Protein AF-A0A950RZC2-F1 (afdb_monomer)

Mean predicted aligned error: 6.02 Å

Radius of gyration: 17.98 Å; Cα contacts (8 Å, |Δi|>4): 354; chains: 1; bounding box: 57×30×45 Å

Foldseek 3Di:
DDPDWDFFAPDQPDAPPPDDKFKKWFQAKWFWARTLDDDHTLGIDGGGFMWIQRHDRDNQWTWTQHPLQNTITIIGPDRIDTDDDDDPVSNVVSLLPDQLLRSLSRNCSVCNQLLVLQLCVQPVSQLQDADPPQRQGGRNRDRLVLLCPFPLVVVVHDSSRSSSVSVSVVVCCVPVNDPVGVCVVVVVRD

Secondary structure (DSSP, 8-state):
-PPP--BTTTS-----TTPPPEEEEESS-EEEESBSSSS-EEEEE-TT-EEEEEEEEETTEEEEEETTTTEEEEEESSSEEEEPPPPHHHHHHHHHHS-HHHHHHHH-TTTHHHHHHHHHHHTSS-TT-B-TTT--BTTTTB-HHHHHHSHHHHTT--TTSHHHHHHHHHHHHHHH-STT-HHHHTTS--

Sequence (190 aa):
MSPSSSFAWESPAGSPPDWHQQWIQTTQEVDVFAQATGSSSFGRAPAGVFFRVDAPQQNGRLWVFDPLADGWAWIPALGYEPVAEPTAEQVALTATALDPRSYLYLAAPDLAPRLDCVIGHESGWDPARQNASSRAAGLAQFVPSTWAATPQGKQGLSPFEPVANIDAAIWLARTKGWTQWQVVLAGLCP

Nearest PDB structures (foldseek):
  2evr-assembly1_A  TM=8.219E-01  e=2.012E-03  Nostoc punctiforme PCC 73102
  2gqi-assembly1_A  TM=6.804E-01  e=1.511E-02  Homo sapiens
  2hbw-assembly1_A  TM=5.970E-01  e=5.850E-03  Trichormus variabilis ATCC 29413
  2lcs-assembly1_A  TM=7.624E-01  e=4.663E-02  Saccharomyces cerevisiae S288C
  2o9v-assembly1_A  TM=6.409E-01  e=2.180E-01  Homo sapiens

Solvent-accessible surface area (backbone atoms only — not comparable to full-atom values): 10396 Å² total; per-residue (Å²): 133,79,83,78,87,57,45,37,83,78,57,79,67,78,47,58,97,85,62,74,74,43,30,30,30,25,71,33,72,40,58,32,20,43,32,55,63,86,83,57,58,46,44,55,44,50,53,64,44,62,34,35,36,56,29,75,74,40,82,66,18,30,36,28,38,32,79,75,41,75,40,50,35,21,32,58,75,61,56,59,44,84,47,73,82,74,51,73,64,56,54,53,51,41,55,68,70,42,59,65,65,51,38,39,26,56,41,36,45,93,49,23,73,41,51,48,47,45,18,47,72,60,34,62,70,33,30,84,35,64,42,89,85,71,52,17,25,6,28,68,39,42,32,60,74,62,36,54,70,30,74,41,34,66,72,67,54,54,50,55,40,54,64,51,24,49,53,38,48,53,51,40,41,78,76,71,42,62,78,85,40,66,56,38,75,70,61,75,37,116

pLDDT: mean 89.69, std 13.09, range [31.66, 98.5]

Structure (mmCIF, N/CA/C/O backbone):
data_AF-A0A950RZC2-F1
#
_entry.id   AF-A0A950RZC2-F1
#
loop_
_atom_site.group_PDB
_atom_site.id
_atom_site.type_symbol
_atom_site.label_atom_id
_atom_site.label_alt_id
_atom_site.label_comp_id
_atom_site.label_asym_id
_atom_site.label_entity_id
_atom_site.label_seq_id
_atom_site.pdbx_PDB_ins_code
_atom_site.Cartn_x
_atom_site.Cartn_y
_atom_site.Cartn_z
_atom_site.occupancy
_atom_site.B_iso_or_equiv
_atom_site.auth_seq_id
_atom_site.auth_comp_id
_atom_site.auth_asym_id
_atom_site.auth_atom_id
_atom_site.pdbx_PDB_model_num
ATOM 1 N N . MET A 1 1 ? -35.797 1.481 6.350 1.00 32.66 1 MET A N 1
ATOM 2 C CA . MET A 1 1 ? -34.737 2.295 5.721 1.00 32.66 1 MET A CA 1
ATOM 3 C C . MET A 1 1 ? -33.460 1.488 5.818 1.00 32.66 1 MET A C 1
ATOM 5 O O . MET A 1 1 ? -33.000 1.257 6.926 1.00 32.66 1 MET A O 1
ATOM 9 N N . SER A 1 2 ? -32.989 0.937 4.702 1.00 31.66 2 SER A N 1
ATOM 10 C CA . SER A 1 2 ? -31.750 0.153 4.675 1.00 31.66 2 SER A CA 1
ATOM 11 C C . SER A 1 2 ? -30.571 1.083 4.971 1.00 31.66 2 SER A C 1
ATOM 13 O O . SER A 1 2 ? -30.550 2.173 4.396 1.00 31.66 2 SER A O 1
ATOM 15 N N . PRO A 1 3 ? -29.622 0.712 5.848 1.00 41.78 3 PRO A N 1
ATOM 16 C CA . PRO A 1 3 ? -28.411 1.497 6.011 1.00 41.78 3 PRO A CA 1
ATOM 17 C C . PRO A 1 3 ? -27.684 1.486 4.667 1.00 41.78 3 PRO A C 1
ATOM 19 O O . PRO A 1 3 ? -27.357 0.430 4.127 1.00 41.78 3 PRO A O 1
ATOM 22 N N . SER A 1 4 ? -27.544 2.671 4.087 1.00 44.22 4 SER A N 1
ATOM 23 C CA . SER A 1 4 ? -26.841 2.916 2.837 1.00 44.22 4 SER A CA 1
ATOM 24 C C . SER A 1 4 ? -25.437 2.319 2.916 1.00 44.22 4 SER A C 1
ATOM 26 O O . SER A 1 4 ? -24.675 2.618 3.832 1.00 44.22 4 SER A O 1
ATOM 28 N N . SER A 1 5 ? -25.118 1.449 1.963 1.00 48.19 5 SER A N 1
ATOM 29 C CA . SER A 1 5 ? -23.790 0.895 1.727 1.00 48.19 5 SER A CA 1
ATOM 30 C C . SER A 1 5 ? -22.851 2.018 1.280 1.00 48.19 5 SER A C 1
ATOM 32 O O . SER A 1 5 ? -22.719 2.260 0.086 1.00 48.19 5 SER A O 1
ATOM 34 N N . SER A 1 6 ? -22.254 2.750 2.219 1.00 52.66 6 SER A N 1
ATOM 35 C CA . SER A 1 6 ? -21.206 3.720 1.899 1.00 52.66 6 SER A CA 1
ATOM 36 C C . SER A 1 6 ? -19.904 2.972 1.626 1.00 52.66 6 SER A C 1
ATOM 38 O O . SER A 1 6 ? -19.403 2.257 2.506 1.00 52.66 6 SER A O 1
ATOM 40 N N . PHE A 1 7 ? -19.362 3.118 0.420 1.00 52.78 7 PHE A N 1
ATOM 41 C CA . PHE A 1 7 ? -18.021 2.632 0.120 1.00 52.78 7 PHE A CA 1
ATOM 42 C C . PHE A 1 7 ? -16.965 3.499 0.800 1.00 52.78 7 PHE A C 1
ATOM 44 O O . PHE A 1 7 ? -17.158 4.698 1.000 1.00 52.78 7 PHE A O 1
ATOM 51 N N . ALA A 1 8 ? -15.823 2.892 1.117 1.00 59.66 8 ALA A N 1
ATOM 52 C CA . ALA A 1 8 ? -14.770 3.541 1.881 1.00 59.66 8 ALA A CA 1
ATOM 53 C C . ALA A 1 8 ? -14.088 4.742 1.179 1.00 59.66 8 ALA A C 1
ATOM 55 O O . ALA A 1 8 ? -13.318 5.474 1.787 1.00 59.66 8 ALA A O 1
ATOM 56 N N . TRP A 1 9 ? -14.381 4.977 -0.098 1.00 54.38 9 TRP A N 1
ATOM 57 C CA . TRP A 1 9 ? -13.814 6.077 -0.882 1.00 54.38 9 TRP A CA 1
ATOM 58 C C . TRP A 1 9 ? -14.817 7.192 -1.214 1.00 54.38 9 TRP A C 1
ATOM 60 O O . TRP A 1 9 ? -14.430 8.182 -1.827 1.00 54.38 9 TRP A O 1
ATOM 70 N N . GLU A 1 10 ? -16.106 7.050 -0.880 1.00 48.03 10 GLU A N 1
ATOM 71 C CA . GLU A 1 10 ? -17.138 7.977 -1.376 1.00 48.03 10 GLU A CA 1
ATO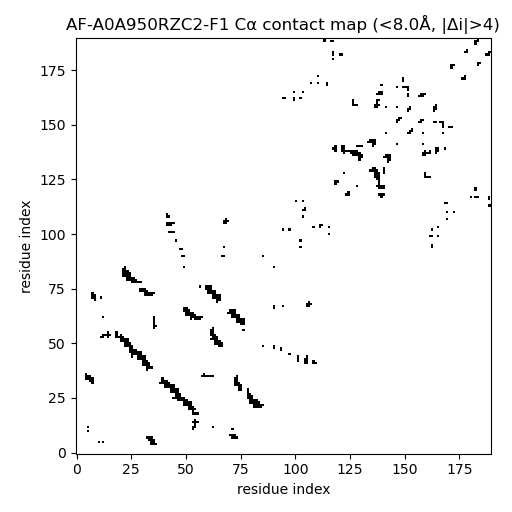M 72 C C . GLU A 1 10 ? -17.254 9.261 -0.547 1.00 48.03 10 GLU A C 1
ATOM 74 O O . GLU A 1 10 ? -17.565 10.312 -1.104 1.00 48.03 10 GLU A O 1
ATOM 79 N N . SER A 1 11 ? -17.010 9.202 0.765 1.00 49.44 11 SER A N 1
ATOM 80 C CA . SER A 1 11 ? -16.975 10.334 1.710 1.00 49.44 11 SER A CA 1
ATOM 81 C C . SER A 1 11 ? -16.562 9.820 3.097 1.00 49.44 11 SER A C 1
ATOM 83 O O . SER A 1 11 ? -16.764 8.633 3.367 1.00 49.44 11 SER A O 1
ATOM 85 N N . PRO A 1 12 ? -16.060 10.672 4.016 1.00 53.81 12 PRO A N 1
ATOM 86 C CA . PRO A 1 12 ? -15.994 10.315 5.430 1.00 53.81 12 PRO A CA 1
ATOM 87 C C . PRO A 1 12 ? -17.370 9.806 5.868 1.00 53.81 12 PRO A C 1
ATOM 89 O O . PRO A 1 12 ? -18.374 10.482 5.620 1.00 53.81 12 PRO A O 1
ATOM 92 N N . ALA A 1 13 ? -17.449 8.633 6.504 1.00 58.50 13 ALA A N 1
ATOM 93 C CA . ALA A 1 13 ? -18.661 8.278 7.229 1.00 58.50 13 ALA A CA 1
ATOM 94 C C . ALA A 1 13 ? -18.889 9.412 8.236 1.00 58.50 13 ALA A C 1
ATOM 96 O O . ALA A 1 13 ? -18.032 9.642 9.0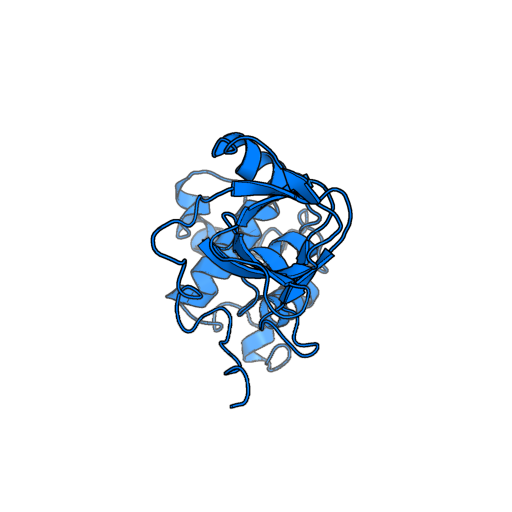83 1.00 58.50 13 ALA A O 1
ATOM 97 N N . GLY A 1 14 ? -19.955 10.199 8.057 1.00 55.88 14 GLY A N 1
ATOM 98 C CA . GLY A 1 14 ? -20.113 11.471 8.758 1.00 55.88 14 GLY A CA 1
ATOM 99 C C . GLY A 1 14 ? -19.946 11.296 10.264 1.00 55.88 14 GLY A C 1
ATOM 100 O O . GLY A 1 14 ? -20.780 10.660 10.910 1.00 55.88 14 GLY A O 1
ATOM 101 N N . SER A 1 15 ? -18.858 11.833 10.812 1.00 61.16 15 SER A N 1
ATOM 102 C CA . SER A 1 15 ? -18.620 11.863 12.249 1.00 61.16 15 SER A CA 1
ATOM 103 C C . SER A 1 15 ? -19.715 12.726 12.883 1.00 61.16 15 SER A C 1
ATOM 105 O O . SER A 1 15 ? -19.932 13.853 12.427 1.00 61.16 15 SER A O 1
ATOM 107 N N . PRO A 1 16 ? -20.439 12.241 13.906 1.00 67.88 16 PRO A N 1
ATOM 108 C CA . PRO A 1 16 ? -21.331 13.094 14.678 1.00 67.88 16 PRO A CA 1
ATOM 109 C C . PRO A 1 16 ? -20.592 14.337 15.213 1.00 67.88 16 PRO A C 1
ATOM 111 O O . PRO A 1 16 ? -19.389 14.249 15.458 1.00 67.88 16 PRO A O 1
ATOM 114 N N . PRO A 1 17 ? -21.282 15.469 15.447 1.00 64.25 17 PRO A N 1
ATOM 115 C CA . PRO A 1 17 ? -20.650 16.718 15.895 1.00 64.25 17 PRO A CA 1
ATOM 116 C C . PRO A 1 17 ? -19.809 16.592 17.175 1.00 64.25 17 PRO A C 1
ATOM 118 O O . PRO A 1 17 ? -18.831 17.314 17.331 1.00 64.25 17 PRO A O 1
ATOM 121 N N . ASP A 1 18 ? -20.165 15.649 18.051 1.00 76.75 18 ASP A N 1
ATOM 122 C CA . ASP A 1 18 ? -19.485 15.389 19.327 1.00 76.75 18 ASP A CA 1
ATOM 123 C C . ASP A 1 18 ? -18.530 14.180 19.260 1.00 76.75 18 ASP A C 1
ATOM 125 O O . ASP A 1 18 ? -18.150 13.611 20.285 1.00 76.75 18 ASP A O 1
ATOM 129 N N . TRP A 1 19 ? -18.176 13.716 18.056 1.00 81.50 19 TRP A N 1
ATOM 130 C CA . TRP A 1 19 ? -17.261 12.588 17.907 1.00 81.50 19 TRP A CA 1
ATOM 131 C C . TRP A 1 19 ? -15.821 13.002 18.198 1.00 81.50 19 TRP A C 1
ATOM 133 O O . TRP A 1 19 ? -15.265 13.897 17.560 1.00 81.50 19 TRP A O 1
ATOM 143 N N . HIS A 1 20 ? -15.194 12.284 19.125 1.00 82.69 20 HIS A N 1
ATOM 144 C CA . HIS A 1 20 ? -13.774 12.414 19.402 1.00 82.69 20 HIS A CA 1
ATOM 145 C C . HIS A 1 20 ? -13.007 11.339 18.642 1.00 82.69 20 HIS A C 1
ATOM 147 O O . HIS A 1 20 ? -13.239 10.144 18.827 1.00 82.69 20 HIS A O 1
ATOM 153 N N . GLN A 1 21 ? -12.080 11.780 17.794 1.00 89.50 21 GLN A N 1
ATOM 154 C CA . GLN A 1 21 ? -11.157 10.879 17.118 1.00 89.50 21 GLN A CA 1
ATOM 155 C C . GLN A 1 21 ? -10.312 10.129 18.147 1.00 89.50 21 GLN A C 1
ATOM 157 O O . GLN A 1 21 ? -9.879 10.698 19.151 1.00 89.50 21 GLN A O 1
ATOM 162 N N . GLN A 1 22 ? -10.056 8.856 17.868 1.00 94.06 22 GLN A N 1
ATOM 163 C CA . GLN A 1 22 ? -9.226 8.008 18.710 1.00 94.06 22 GLN A CA 1
ATOM 164 C C . GLN A 1 22 ? -8.257 7.223 17.839 1.00 94.06 22 GLN A C 1
ATOM 166 O O . GLN A 1 22 ? -8.662 6.603 16.857 1.00 94.06 22 GLN A O 1
ATOM 171 N N . TRP A 1 23 ? -6.986 7.216 18.222 1.00 97.44 23 TRP A N 1
ATOM 172 C CA . TRP A 1 23 ? -6.003 6.345 17.602 1.00 97.44 23 TRP A CA 1
ATOM 173 C C . TRP A 1 23 ? -6.074 4.946 18.202 1.00 97.44 23 TRP A C 1
ATOM 175 O O . TRP A 1 23 ? -6.289 4.760 19.403 1.00 97.44 23 TRP A O 1
ATOM 185 N N . ILE A 1 24 ? -5.927 3.955 17.336 1.00 97.62 24 ILE A N 1
ATOM 186 C CA . ILE A 1 24 ? -5.881 2.547 17.700 1.00 97.62 24 ILE A CA 1
ATOM 187 C C . ILE A 1 24 ? -4.697 1.879 17.009 1.00 97.62 24 ILE A C 1
ATOM 189 O O . ILE A 1 24 ? -4.252 2.317 15.946 1.00 97.62 24 ILE A O 1
ATOM 193 N N . GLN A 1 25 ? -4.214 0.802 17.613 1.00 97.62 25 GLN A N 1
ATOM 194 C CA . GLN A 1 25 ? -3.233 -0.090 17.019 1.00 97.62 25 GLN A CA 1
ATOM 195 C C . GLN A 1 25 ? -3.804 -1.505 16.987 1.00 97.62 25 GLN A C 1
ATOM 197 O O . GLN A 1 25 ? -4.403 -1.959 17.963 1.00 97.62 25 GLN A O 1
ATOM 202 N N . THR A 1 26 ? -3.659 -2.208 15.867 1.00 97.06 26 THR A N 1
ATOM 203 C CA . THR A 1 26 ? -4.085 -3.608 15.764 1.00 97.06 26 THR A CA 1
ATOM 204 C C . THR A 1 26 ? -3.239 -4.486 16.687 1.00 97.06 26 THR A C 1
ATOM 206 O O . THR A 1 26 ? -2.015 -4.392 16.716 1.00 97.06 26 THR A O 1
ATOM 209 N N . THR A 1 27 ? -3.877 -5.371 17.447 1.00 96.88 27 THR A N 1
ATOM 210 C CA . THR A 1 27 ? -3.193 -6.325 18.344 1.00 96.88 27 THR A CA 1
ATOM 211 C C . THR A 1 27 ? -3.055 -7.714 17.723 1.00 96.88 27 THR A C 1
ATOM 213 O O . THR A 1 27 ? -2.323 -8.563 18.227 1.00 96.88 27 THR A O 1
ATOM 216 N N . GLN A 1 28 ? -3.742 -7.943 16.606 1.00 95.00 28 GLN A N 1
ATOM 217 C CA . GLN A 1 28 ? -3.717 -9.161 15.804 1.00 95.00 28 GLN A CA 1
ATOM 218 C C . GLN A 1 28 ? -3.994 -8.818 14.335 1.00 95.00 28 GLN A C 1
ATOM 220 O O . GLN A 1 28 ? -4.305 -7.673 14.013 1.00 95.00 28 GLN A O 1
ATOM 225 N N . GLU A 1 29 ? -3.906 -9.809 13.449 1.00 94.38 29 GLU A N 1
ATOM 226 C CA . GLU A 1 29 ? -4.338 -9.639 12.060 1.00 94.38 29 GLU A CA 1
ATOM 227 C C . GLU A 1 29 ? -5.849 -9.372 11.987 1.00 94.38 29 GLU A C 1
ATOM 229 O O . GLU A 1 29 ? -6.651 -10.092 12.590 1.00 94.38 29 GLU A O 1
ATOM 234 N N . VAL A 1 30 ? -6.236 -8.338 11.239 1.00 94.75 30 VAL A N 1
ATOM 235 C CA . VAL A 1 30 ? -7.631 -7.971 10.983 1.00 94.75 30 VAL A CA 1
ATOM 236 C C . VAL A 1 30 ? -7.859 -7.735 9.492 1.00 94.75 30 VAL A C 1
ATOM 238 O O . VAL A 1 30 ? -7.000 -7.197 8.797 1.00 94.75 30 VAL A O 1
ATOM 241 N N . ASP A 1 31 ? -9.029 -8.122 8.985 1.00 93.31 31 ASP A N 1
ATOM 242 C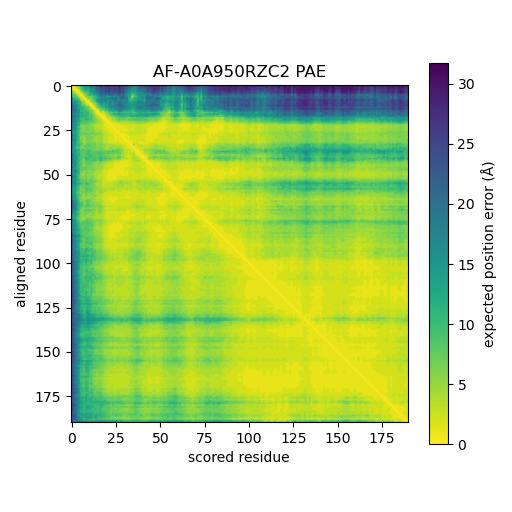 CA . ASP A 1 31 ? -9.425 -7.786 7.615 1.00 93.31 31 ASP A CA 1
ATOM 243 C C . ASP A 1 31 ? -9.705 -6.278 7.485 1.00 93.31 31 ASP A C 1
ATOM 245 O O . ASP A 1 31 ? -10.319 -5.667 8.363 1.00 93.31 31 ASP A O 1
ATOM 249 N N . VAL A 1 32 ? -9.307 -5.691 6.358 1.00 91.94 32 VAL A N 1
ATOM 250 C CA . VAL A 1 32 ? -9.551 -4.284 6.022 1.00 91.94 32 VAL A CA 1
ATOM 251 C C . VAL A 1 32 ? -10.598 -4.228 4.915 1.00 91.94 32 VAL A C 1
ATOM 253 O O . VAL A 1 32 ? -10.350 -4.616 3.783 1.00 91.94 32 VAL A O 1
ATOM 256 N N . PHE A 1 33 ? -11.800 -3.768 5.228 1.00 90.19 33 PHE A N 1
ATOM 257 C CA . PHE A 1 33 ? -12.971 -3.812 4.363 1.00 90.19 33 PHE A CA 1
ATOM 258 C C . PHE A 1 33 ? -13.215 -2.516 3.591 1.00 90.19 33 PHE A C 1
ATOM 260 O O . PHE A 1 33 ? -13.026 -1.406 4.088 1.00 90.19 33 PHE A O 1
ATOM 267 N N . ALA A 1 34 ? -13.776 -2.679 2.393 1.00 84.50 34 ALA A N 1
ATOM 268 C CA . ALA A 1 34 ? -14.218 -1.580 1.540 1.00 84.50 34 ALA A CA 1
ATOM 269 C C . ALA A 1 34 ? -15.566 -0.975 1.962 1.00 84.50 34 ALA A C 1
ATOM 271 O O . ALA A 1 34 ? -15.951 0.084 1.474 1.00 84.50 34 ALA A O 1
ATOM 272 N N . GLN A 1 35 ? -16.323 -1.664 2.817 1.00 82.81 35 GLN A N 1
ATOM 273 C CA . GLN A 1 35 ? -17.690 -1.299 3.190 1.00 82.81 35 GLN A CA 1
ATOM 274 C C . GLN A 1 35 ? -17.974 -1.674 4.648 1.00 82.81 35 GLN A C 1
ATOM 276 O O . GLN A 1 35 ? -17.379 -2.609 5.189 1.00 82.81 35 GLN A O 1
ATOM 281 N N . ALA A 1 36 ? -18.962 -1.019 5.261 1.00 82.06 36 ALA A N 1
ATOM 282 C CA . ALA A 1 36 ? -19.438 -1.362 6.605 1.00 82.06 36 ALA A CA 1
ATOM 283 C C . ALA A 1 36 ? -20.100 -2.753 6.675 1.00 82.06 36 ALA A C 1
ATOM 285 O O . ALA A 1 36 ? -20.213 -3.336 7.748 1.00 82.06 36 ALA A O 1
ATOM 286 N N . THR A 1 37 ? -20.551 -3.293 5.539 1.00 81.81 37 THR A N 1
ATOM 287 C CA . THR A 1 37 ? -21.190 -4.614 5.433 1.00 81.81 37 THR A CA 1
ATOM 288 C C . THR A 1 37 ? -20.607 -5.410 4.264 1.00 81.81 37 THR A C 1
ATOM 290 O O . THR A 1 37 ? -19.833 -4.884 3.468 1.00 81.81 37 THR A O 1
ATOM 293 N N . GLY A 1 38 ? -20.935 -6.700 4.171 1.00 83.75 38 GLY A N 1
ATOM 294 C CA . GLY A 1 38 ? -20.427 -7.576 3.112 1.00 83.75 38 GLY A CA 1
ATOM 295 C C . GLY A 1 38 ? -18.968 -8.003 3.308 1.00 83.75 38 GLY A C 1
ATOM 296 O O . GLY A 1 38 ? -18.338 -7.690 4.316 1.00 83.75 38 GLY A O 1
ATOM 297 N N . SER A 1 39 ? -18.430 -8.754 2.349 1.00 83.50 39 SER A N 1
ATOM 298 C CA . SER A 1 39 ? -17.108 -9.393 2.439 1.00 83.50 39 SER A CA 1
ATOM 299 C C . SER A 1 39 ? -16.026 -8.728 1.583 1.00 83.50 39 SER A C 1
ATOM 301 O O . SER A 1 39 ? -14.920 -9.253 1.504 1.00 83.50 39 SER A O 1
ATOM 303 N N . SER A 1 40 ? -16.329 -7.605 0.919 1.00 83.62 40 SER A N 1
ATOM 304 C CA . SER A 1 40 ? -15.353 -6.908 0.074 1.00 83.62 40 SER A CA 1
ATOM 305 C C . SER A 1 40 ? -14.224 -6.349 0.936 1.00 83.62 40 SER A C 1
ATOM 307 O O . SER A 1 40 ? -14.455 -5.452 1.750 1.00 83.62 40 SER A O 1
ATOM 309 N N . SER A 1 41 ? -13.020 -6.880 0.743 1.00 83.88 41 SER A N 1
ATOM 310 C CA . SER A 1 41 ? -11.820 -6.554 1.509 1.00 83.88 41 SER A CA 1
ATOM 311 C C . SER A 1 41 ? -10.722 -6.016 0.594 1.00 83.88 41 SER A C 1
ATOM 313 O O . SER A 1 41 ? -10.579 -6.462 -0.543 1.00 83.88 41 SER A O 1
ATOM 315 N N . PHE A 1 42 ? -9.980 -5.043 1.107 1.00 75.06 42 PHE A N 1
ATOM 316 C CA . PHE A 1 42 ? -8.744 -4.498 0.561 1.00 75.06 42 PHE A CA 1
ATOM 317 C C . PHE A 1 42 ? -7.530 -5.366 0.895 1.00 75.06 42 PHE A C 1
ATOM 319 O O . PHE A 1 42 ? -6.503 -5.256 0.239 1.00 75.06 42 PHE A O 1
ATOM 326 N N . GLY A 1 43 ? -7.642 -6.237 1.896 1.00 84.19 43 GLY A N 1
ATOM 327 C CA . GLY A 1 43 ? -6.535 -7.035 2.395 1.00 84.19 43 GLY A CA 1
ATOM 328 C C . GLY A 1 43 ? -6.632 -7.216 3.900 1.00 84.19 43 GLY A C 1
ATOM 329 O O . GLY A 1 43 ? -7.719 -7.176 4.481 1.00 84.19 43 GLY A O 1
ATOM 330 N N . ARG A 1 44 ? -5.483 -7.432 4.535 1.00 90.31 44 ARG A N 1
ATOM 331 C CA . ARG A 1 44 ? -5.388 -7.602 5.983 1.00 90.31 44 ARG A CA 1
ATOM 332 C C . ARG A 1 44 ? -4.326 -6.683 6.553 1.00 90.31 44 ARG A C 1
ATOM 334 O O . ARG A 1 44 ? -3.269 -6.515 5.954 1.00 90.31 44 ARG A O 1
ATOM 341 N N . ALA A 1 45 ? -4.621 -6.116 7.712 1.00 92.25 45 ALA A N 1
ATOM 342 C CA . ALA A 1 45 ? -3.668 -5.386 8.523 1.00 92.25 45 ALA A CA 1
ATOM 343 C C . ALA A 1 45 ? -3.155 -6.332 9.617 1.00 92.25 45 ALA A C 1
ATOM 345 O O . ALA A 1 45 ? -3.969 -6.797 10.418 1.00 92.25 45 ALA A O 1
ATOM 346 N N . PRO A 1 46 ? -1.851 -6.657 9.668 1.00 93.50 46 PRO A N 1
ATOM 347 C CA . PRO A 1 46 ? -1.295 -7.466 10.751 1.00 93.50 46 PRO A CA 1
ATOM 348 C C . PRO A 1 46 ? -1.273 -6.681 12.070 1.00 93.50 46 PRO A C 1
ATOM 350 O O . PRO A 1 46 ? -1.651 -5.511 12.112 1.00 93.50 46 PRO A O 1
ATOM 353 N N . ALA A 1 47 ? -0.821 -7.317 13.154 1.00 93.94 47 ALA A N 1
ATOM 354 C CA . ALA A 1 47 ? -0.603 -6.640 14.433 1.00 93.94 47 ALA A CA 1
ATOM 355 C C . ALA A 1 47 ? 0.421 -5.497 14.294 1.00 93.94 47 ALA A C 1
ATOM 357 O O . ALA A 1 47 ? 1.411 -5.625 13.575 1.00 93.94 47 ALA A O 1
ATOM 358 N N . GLY A 1 48 ? 0.204 -4.405 15.022 1.00 94.44 48 GLY A N 1
ATOM 359 C CA . GLY A 1 48 ? 1.086 -3.244 15.061 1.00 94.44 48 GLY A CA 1
ATOM 360 C C . GLY A 1 48 ? 0.695 -2.097 14.123 1.00 94.44 48 GLY A C 1
ATOM 361 O O . GLY A 1 48 ? 1.314 -1.039 14.208 1.00 94.44 48 GLY A O 1
ATOM 362 N N . VAL A 1 49 ? -0.324 -2.261 13.273 1.00 96.00 49 VAL A N 1
ATOM 363 C CA . VAL A 1 49 ? -0.773 -1.228 12.323 1.00 96.00 49 VAL A CA 1
ATOM 364 C C . VAL A 1 49 ? -1.643 -0.182 13.014 1.00 96.00 49 VAL A C 1
ATOM 366 O O . VAL A 1 49 ? -2.565 -0.515 13.760 1.00 96.00 49 VAL A O 1
ATOM 369 N N . PHE A 1 50 ? -1.344 1.090 12.751 1.00 97.06 50 PHE A N 1
ATOM 370 C CA . PHE A 1 50 ? -2.063 2.227 13.314 1.00 97.06 50 PHE A CA 1
ATOM 371 C C . PHE A 1 50 ? -3.234 2.655 12.438 1.00 97.06 50 PHE A C 1
ATOM 373 O O . PHE A 1 50 ? -3.104 2.760 11.223 1.00 97.06 50 PHE A O 1
ATOM 380 N N . PHE A 1 51 ? -4.341 3.003 13.084 1.00 96.62 51 PHE A N 1
ATOM 381 C CA . PHE A 1 51 ? -5.521 3.575 12.448 1.00 96.62 51 PHE A CA 1
ATOM 382 C C . PHE A 1 51 ? -6.108 4.682 13.324 1.00 96.62 51 PHE A C 1
ATOM 384 O O . PHE A 1 51 ? -6.057 4.601 14.554 1.00 96.62 51 PHE A O 1
ATOM 391 N N . ARG A 1 52 ? -6.729 5.693 12.711 1.00 95.75 52 ARG A N 1
ATOM 392 C CA . ARG A 1 52 ? -7.523 6.694 13.438 1.00 95.75 52 ARG A CA 1
ATOM 393 C C . ARG A 1 52 ? -9.004 6.418 13.238 1.00 95.75 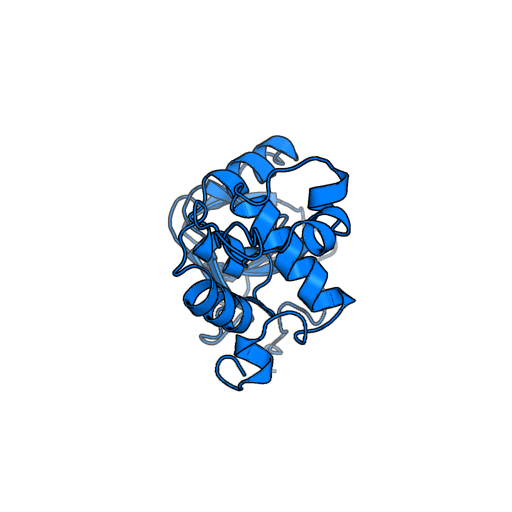52 ARG A C 1
ATOM 395 O O . ARG A 1 52 ? -9.481 6.416 12.111 1.00 95.75 52 ARG A O 1
ATOM 402 N N . VAL A 1 53 ? -9.743 6.196 14.317 1.00 94.56 53 VAL A N 1
ATOM 403 C CA . VAL A 1 53 ? -11.191 5.981 14.270 1.00 94.56 53 VAL A CA 1
ATOM 404 C C . VAL A 1 53 ? -11.898 7.321 14.092 1.00 94.56 53 VAL A C 1
ATOM 406 O O . VAL A 1 53 ? -11.936 8.151 15.004 1.00 94.56 53 VAL A O 1
ATOM 409 N N . ASP A 1 54 ? -12.488 7.513 12.916 1.00 90.19 54 ASP A N 1
ATOM 410 C CA . ASP A 1 54 ? -13.095 8.783 12.516 1.00 90.19 54 ASP A CA 1
ATOM 411 C C . ASP A 1 54 ? -14.618 8.791 12.660 1.00 90.19 54 ASP A C 1
ATOM 413 O O . ASP A 1 54 ? -15.212 9.865 12.636 1.00 90.19 54 ASP A O 1
ATOM 417 N N . ALA A 1 55 ? -15.274 7.644 12.849 1.00 86.06 55 ALA A N 1
ATOM 418 C CA . ALA A 1 55 ? -16.714 7.606 13.103 1.00 86.06 55 ALA A CA 1
ATOM 419 C C . ALA A 1 55 ? -17.124 6.456 14.041 1.00 86.06 55 ALA A C 1
ATOM 421 O O . ALA A 1 55 ? -16.376 5.483 14.189 1.00 86.06 55 ALA A O 1
ATOM 422 N N . PRO A 1 56 ? -18.329 6.530 14.647 1.00 83.94 56 PRO A N 1
ATOM 423 C CA . PRO A 1 56 ? -18.875 5.446 15.451 1.00 83.94 56 PRO A CA 1
ATOM 424 C C . PRO A 1 56 ? -18.933 4.120 14.698 1.00 83.94 56 PRO A C 1
ATOM 426 O O . PRO A 1 56 ? -19.100 4.074 13.477 1.00 83.94 56 PRO A O 1
ATOM 429 N N . GLN A 1 57 ? -18.880 3.031 15.463 1.00 88.12 57 GLN A N 1
ATO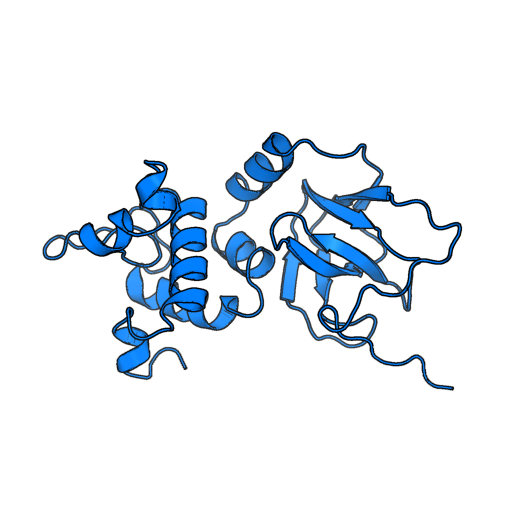M 430 C CA . GLN A 1 57 ? -19.035 1.684 14.937 1.00 88.12 57 GLN A CA 1
ATOM 431 C C . GLN A 1 57 ? -20.356 1.531 14.171 1.00 88.12 57 GLN A C 1
ATOM 433 O O . GLN A 1 57 ? -21.427 1.902 14.656 1.00 88.12 57 GLN A O 1
ATOM 438 N N . GLN A 1 58 ? -20.290 0.895 13.005 1.00 84.69 58 GLN A N 1
ATOM 439 C CA . GLN A 1 58 ? -21.453 0.506 12.218 1.00 84.69 58 GLN A CA 1
ATOM 440 C C . GLN A 1 58 ? -21.331 -0.964 11.833 1.00 84.69 58 GLN A C 1
ATOM 442 O O . GLN A 1 58 ? -20.298 -1.399 11.333 1.00 84.69 58 GLN A O 1
ATOM 447 N N . ASN A 1 59 ? -22.387 -1.745 12.070 1.00 86.50 59 ASN A N 1
ATOM 448 C CA . ASN A 1 59 ? -22.469 -3.152 11.657 1.00 86.50 59 ASN A CA 1
ATOM 449 C C . ASN A 1 59 ? -21.265 -4.018 12.084 1.00 86.50 59 ASN A C 1
ATOM 451 O O . ASN A 1 59 ? -20.799 -4.864 11.324 1.00 86.50 59 ASN A O 1
ATOM 455 N N . GLY A 1 60 ? -20.731 -3.814 13.292 1.00 89.44 60 GLY A N 1
ATOM 456 C CA . GLY A 1 60 ? -19.578 -4.596 13.752 1.00 89.44 60 GLY A CA 1
ATOM 457 C C . GLY A 1 60 ? -18.215 -4.066 13.292 1.00 89.44 60 GLY A C 1
ATOM 458 O O . GLY A 1 60 ? -17.207 -4.673 13.646 1.00 89.44 60 GLY A O 1
ATOM 459 N N . ARG A 1 61 ? -18.161 -2.955 12.544 1.00 92.50 61 ARG A N 1
ATOM 460 C CA . ARG A 1 61 ? -16.929 -2.381 11.989 1.00 92.50 61 ARG A CA 1
ATOM 461 C C . ARG A 1 61 ? -16.712 -0.930 12.403 1.00 92.50 61 ARG A C 1
ATOM 463 O O . ARG A 1 61 ? -17.669 -0.193 12.626 1.00 92.50 61 ARG A O 1
ATOM 470 N N . LEU A 1 62 ? -15.451 -0.533 12.488 1.00 92.75 62 LEU A N 1
ATOM 471 C CA . LEU A 1 62 ? -15.006 0.834 12.716 1.00 92.75 62 LEU A CA 1
ATOM 472 C C . LEU A 1 62 ? -14.659 1.499 11.395 1.00 92.75 62 LEU A C 1
ATOM 474 O O . LEU A 1 62 ? -14.000 0.884 10.559 1.00 92.75 62 LEU A O 1
ATOM 478 N N . TRP A 1 63 ? -15.071 2.753 11.248 1.00 91.31 63 TRP A N 1
ATOM 479 C CA . TRP A 1 63 ? -14.610 3.616 10.174 1.00 91.31 63 TRP A CA 1
ATOM 480 C C . TRP A 1 63 ? -13.275 4.235 10.562 1.00 91.31 63 TRP A C 1
ATOM 482 O O . TRP A 1 63 ? -13.199 4.960 11.560 1.00 91.31 63 TRP A O 1
ATOM 492 N N . VAL A 1 64 ? -12.235 3.938 9.792 1.00 92.88 64 VAL A N 1
ATOM 493 C CA . VAL A 1 64 ? -10.871 4.315 10.139 1.00 92.88 64 VAL A CA 1
ATOM 494 C C . VAL A 1 64 ? -10.150 5.017 9.004 1.00 92.88 64 VAL A C 1
ATOM 496 O O . VAL A 1 64 ? -10.318 4.653 7.846 1.00 92.88 64 VAL A O 1
ATOM 499 N N . PHE A 1 65 ? -9.331 6.003 9.349 1.00 92.50 65 PHE A N 1
ATOM 500 C CA . PHE A 1 65 ? -8.292 6.547 8.487 1.00 92.50 65 PHE A CA 1
ATOM 501 C C . PHE A 1 65 ? -7.012 5.715 8.642 1.00 92.50 65 PHE A C 1
ATOM 503 O O . PHE A 1 65 ? -6.554 5.482 9.767 1.00 92.50 65 PHE A O 1
ATOM 510 N N . ASP A 1 66 ? -6.459 5.274 7.515 1.00 92.19 66 ASP A N 1
ATOM 511 C CA . ASP A 1 66 ? -5.186 4.570 7.395 1.00 92.19 66 ASP A CA 1
ATOM 512 C C . ASP A 1 66 ? -4.093 5.562 6.953 1.00 92.19 66 ASP A C 1
ATOM 514 O O . ASP A 1 66 ? -4.120 6.036 5.810 1.00 92.19 66 ASP A O 1
ATOM 518 N N . PRO A 1 67 ? -3.116 5.880 7.822 1.00 92.81 67 PRO A N 1
ATOM 519 C CA . PRO A 1 67 ? -2.039 6.801 7.481 1.00 92.81 67 PRO A CA 1
ATOM 520 C C . PRO A 1 67 ? -1.050 6.238 6.444 1.00 92.81 67 PRO A C 1
ATOM 522 O O . PRO A 1 67 ? -0.291 7.019 5.878 1.00 92.81 67 PRO A O 1
ATOM 525 N N . LEU A 1 68 ? -1.028 4.923 6.186 1.00 89.94 68 LEU A N 1
ATOM 526 C CA . LEU A 1 68 ? -0.195 4.321 5.135 1.00 89.94 68 LEU A CA 1
ATOM 527 C C . LEU A 1 68 ? -0.808 4.507 3.746 1.00 89.94 68 LEU A C 1
ATOM 529 O O . LEU A 1 68 ? -0.079 4.707 2.777 1.00 89.94 68 LEU A O 1
ATOM 533 N N . ALA A 1 69 ? -2.136 4.435 3.658 1.00 85.69 69 ALA A N 1
ATOM 534 C CA . ALA A 1 69 ? -2.877 4.587 2.409 1.00 85.69 69 ALA A CA 1
ATOM 535 C C . ALA A 1 69 ? -3.262 6.044 2.102 1.00 85.69 69 ALA A C 1
ATOM 537 O O . ALA A 1 69 ? -3.709 6.330 0.992 1.00 85.69 69 ALA A O 1
ATOM 538 N N . ASP A 1 70 ? -3.146 6.937 3.094 1.00 87.19 70 ASP A N 1
ATOM 539 C CA . ASP A 1 70 ? -3.749 8.278 3.087 1.00 87.19 70 ASP A CA 1
ATOM 540 C C . ASP A 1 70 ? -5.233 8.223 2.679 1.00 87.19 70 ASP A C 1
ATOM 542 O O . ASP A 1 70 ? -5.711 8.914 1.777 1.00 87.19 70 ASP A O 1
ATOM 546 N N . GLY A 1 71 ? -5.966 7.306 3.311 1.00 87.06 71 GLY A N 1
ATOM 547 C CA . GLY A 1 71 ? -7.325 6.961 2.914 1.00 87.06 71 GLY A CA 1
ATOM 548 C C . GLY A 1 71 ? -8.135 6.361 4.049 1.00 87.06 71 GLY A C 1
ATOM 549 O O . GLY A 1 71 ? -7.659 6.230 5.174 1.00 87.06 71 GLY A O 1
ATOM 550 N N . TRP A 1 72 ? -9.381 5.998 3.757 1.00 88.62 72 TRP A N 1
ATOM 551 C CA . TRP A 1 72 ? -10.274 5.403 4.745 1.00 88.62 72 TRP A CA 1
ATOM 552 C C . TRP A 1 72 ? -10.623 3.961 4.413 1.00 88.62 72 TRP A C 1
ATOM 554 O O . TRP A 1 72 ? -10.654 3.544 3.254 1.00 88.62 72 TRP A O 1
ATOM 564 N N . ALA A 1 73 ? -10.920 3.208 5.463 1.00 90.75 73 ALA A N 1
ATOM 565 C CA . ALA A 1 73 ? -11.295 1.811 5.399 1.00 90.75 73 ALA A CA 1
ATOM 566 C C . ALA A 1 73 ? -12.242 1.446 6.548 1.00 90.75 73 ALA A C 1
ATOM 568 O O . ALA A 1 73 ? -12.474 2.218 7.481 1.00 90.75 73 ALA A O 1
ATOM 569 N N . TRP A 1 74 ? -12.777 0.230 6.489 1.00 92.00 74 TRP A N 1
ATOM 570 C CA . TRP A 1 74 ? -13.521 -0.370 7.589 1.00 92.00 74 TRP A CA 1
ATOM 571 C C . TRP A 1 74 ? -12.723 -1.514 8.209 1.00 92.00 74 TRP A C 1
ATOM 573 O O . TRP A 1 74 ? -12.301 -2.404 7.487 1.00 92.00 74 TRP A O 1
ATOM 583 N N . ILE A 1 75 ? -12.581 -1.577 9.530 1.00 94.44 75 ILE A N 1
ATOM 584 C CA . ILE A 1 75 ? -11.971 -2.740 10.210 1.00 94.44 75 ILE A CA 1
ATOM 585 C C . ILE A 1 75 ? -12.944 -3.350 11.228 1.00 94.44 75 ILE A C 1
ATOM 587 O O . ILE A 1 75 ? -13.854 -2.652 11.674 1.00 94.44 75 ILE A O 1
ATOM 591 N N . PRO A 1 76 ? -12.813 -4.629 11.621 1.00 94.69 76 PRO A N 1
ATOM 592 C CA . PRO A 1 76 ? -13.579 -5.201 12.723 1.00 94.69 76 PRO A CA 1
ATOM 593 C C . PRO A 1 76 ? -13.478 -4.372 14.009 1.00 94.69 76 PRO A C 1
ATOM 595 O O . PRO A 1 76 ? -12.418 -3.860 14.353 1.00 94.69 76 PRO A O 1
ATOM 598 N N . ALA A 1 77 ? -14.568 -4.302 14.774 1.00 92.38 77 ALA A N 1
ATOM 599 C CA . ALA A 1 77 ? -14.595 -3.651 16.086 1.00 92.38 77 ALA A CA 1
ATOM 600 C C . ALA A 1 77 ? -13.930 -4.487 17.209 1.00 92.38 77 ALA A C 1
ATOM 602 O O . ALA A 1 77 ? -14.303 -4.381 18.374 1.00 92.38 77 ALA A O 1
ATOM 603 N N . LEU A 1 78 ? -12.968 -5.342 16.855 1.00 94.62 78 LEU A N 1
ATOM 604 C CA . LEU A 1 78 ? -12.196 -6.212 17.742 1.00 94.62 78 LEU A CA 1
ATOM 605 C C . LEU A 1 78 ? -10.775 -6.364 17.181 1.00 94.62 78 LEU A C 1
ATOM 607 O O . LEU A 1 78 ? -10.563 -6.182 15.984 1.00 94.62 78 LEU A O 1
ATOM 611 N N . GLY A 1 79 ? -9.821 -6.763 18.025 1.00 95.12 79 GLY A N 1
ATOM 612 C CA . GLY A 1 79 ? -8.436 -7.001 17.597 1.00 95.12 79 GLY A CA 1
ATOM 613 C C . GLY A 1 79 ? -7.579 -5.738 17.511 1.00 95.12 79 GLY A C 1
ATOM 614 O O . GLY A 1 79 ? -6.642 -5.684 16.719 1.00 95.12 79 GLY A O 1
ATOM 615 N N . TYR A 1 80 ? -7.904 -4.725 18.312 1.00 96.88 80 TYR A N 1
ATOM 616 C CA . TYR A 1 80 ? -7.130 -3.497 18.448 1.00 96.88 80 TYR A CA 1
ATOM 617 C C . TYR A 1 80 ? -7.102 -3.032 19.904 1.00 96.88 80 TYR A C 1
ATOM 619 O O . TYR A 1 80 ? -7.914 -3.466 20.726 1.00 96.88 80 TYR A O 1
ATOM 627 N N . GLU A 1 81 ? -6.205 -2.100 20.195 1.00 96.88 81 GLU A N 1
ATOM 628 C CA . GLU A 1 81 ? -6.151 -1.362 21.452 1.00 96.88 81 GLU A CA 1
ATOM 629 C C . GLU A 1 81 ? -6.097 0.154 21.205 1.00 96.88 81 GLU A C 1
ATOM 631 O O . GLU A 1 81 ? -5.542 0.589 20.193 1.00 96.88 81 GLU A O 1
ATOM 636 N N . PRO A 1 82 ? -6.695 0.982 22.084 1.00 97.31 82 PRO A N 1
ATOM 637 C CA . PRO A 1 82 ? -6.510 2.430 22.054 1.00 97.31 82 PRO A CA 1
ATOM 638 C C . PRO A 1 82 ? -5.053 2.811 22.310 1.00 97.31 82 PRO A C 1
ATOM 640 O O . PRO A 1 82 ? -4.438 2.311 23.250 1.00 97.31 82 PRO A O 1
ATOM 643 N N . VAL A 1 83 ? -4.534 3.756 21.533 1.00 97.81 83 VAL A N 1
ATOM 644 C CA . VAL A 1 83 ? -3.174 4.287 21.681 1.00 97.81 83 VAL A CA 1
ATOM 645 C C . VAL A 1 83 ? -3.174 5.811 21.562 1.00 97.81 83 VAL A C 1
ATOM 647 O O . VAL A 1 83 ? -4.160 6.422 21.144 1.00 97.81 83 VAL A O 1
ATOM 650 N N . ALA A 1 84 ? -2.068 6.443 21.955 1.00 96.81 84 ALA A N 1
ATOM 651 C CA . ALA A 1 84 ? -1.829 7.846 21.629 1.00 96.81 84 ALA A CA 1
ATOM 652 C C . ALA A 1 84 ? -1.621 8.022 20.115 1.00 96.81 84 ALA A C 1
ATOM 654 O O . ALA A 1 84 ? -1.329 7.060 19.406 1.00 96.81 84 ALA A O 1
ATOM 655 N N . GLU A 1 85 ? -1.747 9.256 19.628 1.00 96.12 85 GLU A N 1
ATOM 656 C CA . GLU A 1 85 ? -1.422 9.577 18.237 1.00 96.12 85 GLU A CA 1
ATOM 657 C C . GLU A 1 85 ? 0.024 9.168 17.904 1.00 96.12 85 GLU A C 1
ATOM 659 O O . GLU A 1 85 ? 0.947 9.600 18.605 1.00 96.12 85 GLU A O 1
ATOM 664 N N . PRO A 1 86 ? 0.237 8.325 16.875 1.00 96.81 86 PRO A N 1
ATOM 665 C CA . PRO A 1 86 ? 1.568 7.890 16.498 1.00 96.81 86 PRO A CA 1
ATOM 666 C C . PRO A 1 86 ? 2.322 9.018 15.792 1.00 96.81 86 PRO A C 1
ATOM 668 O O . PRO A 1 86 ? 1.757 9.810 15.036 1.00 96.81 86 PRO A O 1
ATOM 671 N N . THR A 1 87 ? 3.636 9.065 15.983 1.00 96.62 87 THR A N 1
ATOM 672 C CA . THR A 1 87 ? 4.504 9.931 15.185 1.00 96.62 87 THR A CA 1
ATOM 673 C C . THR A 1 87 ? 4.629 9.394 13.757 1.00 96.62 87 THR A C 1
ATOM 675 O O . THR A 1 87 ? 4.481 8.196 13.504 1.00 96.62 87 THR A O 1
ATOM 678 N N . ALA A 1 88 ? 4.986 10.264 12.808 1.00 92.12 88 ALA A N 1
ATOM 679 C CA . ALA A 1 88 ? 5.270 9.848 11.431 1.00 92.12 88 ALA A CA 1
ATOM 680 C C . ALA A 1 88 ? 6.374 8.773 11.355 1.00 92.12 88 ALA A C 1
ATOM 682 O O . ALA A 1 88 ? 6.322 7.881 10.512 1.00 92.12 88 ALA A O 1
ATOM 683 N N . GLU A 1 89 ? 7.346 8.822 12.269 1.00 93.62 89 GLU A N 1
ATOM 684 C CA . GLU A 1 89 ? 8.396 7.808 12.384 1.00 9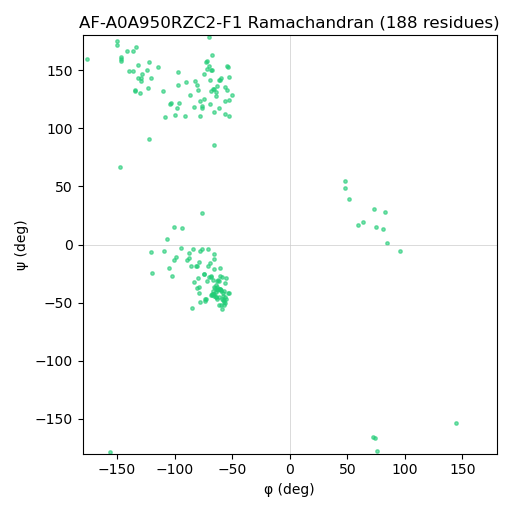3.62 89 GLU A CA 1
ATOM 685 C C . GLU A 1 89 ? 7.831 6.448 12.814 1.00 93.62 89 GLU A C 1
ATOM 687 O O . GLU A 1 89 ? 8.176 5.431 12.222 1.00 93.62 89 GLU A O 1
ATOM 692 N N . GLN A 1 90 ? 6.910 6.409 13.783 1.00 94.69 90 GLN A N 1
ATOM 693 C CA . GLN A 1 90 ? 6.257 5.163 14.206 1.00 94.69 90 GLN A CA 1
ATOM 694 C C . GLN A 1 90 ? 5.431 4.534 13.074 1.00 94.69 90 GLN A C 1
ATOM 696 O O . GLN A 1 90 ? 5.459 3.314 12.887 1.00 94.69 90 GLN A O 1
ATOM 701 N N . VAL A 1 91 ? 4.747 5.358 12.276 1.00 93.81 91 VAL A N 1
ATOM 702 C CA . VAL A 1 91 ? 4.023 4.894 11.083 1.00 93.81 91 VAL A CA 1
ATOM 703 C C . VAL A 1 91 ? 4.996 4.328 10.038 1.00 93.81 91 VAL A C 1
ATOM 705 O O . VAL A 1 91 ? 4.782 3.227 9.532 1.00 93.81 91 VAL A O 1
ATOM 708 N N . ALA A 1 92 ? 6.111 5.011 9.762 1.00 90.50 92 ALA A N 1
ATOM 709 C CA . ALA A 1 92 ? 7.122 4.544 8.808 1.00 90.50 92 ALA A CA 1
ATOM 710 C C . ALA A 1 92 ? 7.827 3.246 9.255 1.00 90.50 92 ALA A C 1
ATOM 712 O O . ALA A 1 92 ? 8.092 2.354 8.441 1.00 90.50 92 ALA A O 1
ATOM 713 N N . LEU A 1 93 ? 8.094 3.103 10.557 1.00 92.56 93 LEU A N 1
ATOM 714 C CA . LEU A 1 93 ? 8.634 1.869 11.135 1.00 92.56 93 LEU A CA 1
ATOM 715 C C . LEU A 1 93 ? 7.660 0.704 10.970 1.00 92.56 93 LEU A C 1
ATOM 717 O O . LEU A 1 93 ? 8.088 -0.403 10.653 1.00 92.56 93 LEU A O 1
ATOM 721 N N . THR A 1 94 ? 6.359 0.967 11.119 1.00 91.31 94 THR A N 1
ATOM 722 C CA . THR A 1 94 ? 5.319 -0.032 10.854 1.00 91.31 94 THR A CA 1
ATOM 723 C C . THR A 1 94 ? 5.391 -0.491 9.403 1.00 91.31 94 THR A C 1
ATOM 725 O O . THR A 1 94 ? 5.535 -1.684 9.171 1.00 91.31 94 THR A O 1
ATOM 728 N N . ALA A 1 95 ? 5.397 0.434 8.434 1.00 89.69 95 ALA A N 1
ATOM 729 C CA . ALA A 1 95 ? 5.495 0.104 7.008 1.00 89.69 95 ALA A CA 1
ATOM 730 C C . ALA A 1 95 ? 6.697 -0.798 6.684 1.00 89.69 95 ALA A C 1
ATOM 732 O O . ALA A 1 95 ? 6.576 -1.762 5.934 1.00 89.69 95 ALA A O 1
ATOM 733 N N . THR A 1 96 ? 7.849 -0.512 7.294 1.00 90.44 96 THR A N 1
ATOM 734 C CA . THR A 1 96 ? 9.095 -1.265 7.079 1.00 90.44 96 THR A CA 1
ATOM 735 C C . THR A 1 96 ? 9.088 -2.639 7.759 1.00 90.44 96 THR A C 1
ATOM 737 O O . THR A 1 96 ? 9.793 -3.545 7.320 1.00 90.44 96 THR A O 1
ATOM 740 N N . ALA A 1 97 ? 8.305 -2.806 8.827 1.00 90.25 97 ALA A N 1
ATOM 741 C CA . ALA A 1 97 ? 8.158 -4.075 9.535 1.00 90.25 97 ALA A CA 1
ATOM 742 C C . ALA A 1 97 ? 7.170 -5.039 8.853 1.00 90.25 97 ALA A C 1
ATOM 744 O O . ALA A 1 97 ? 7.194 -6.237 9.144 1.00 90.25 97 ALA A O 1
ATOM 745 N N . LEU A 1 98 ? 6.305 -4.537 7.967 1.00 90.94 98 LEU A N 1
ATOM 746 C CA . LEU A 1 98 ? 5.370 -5.359 7.205 1.00 90.94 98 LEU A CA 1
ATOM 747 C C . LEU A 1 98 ? 6.101 -6.234 6.187 1.00 90.94 98 LEU A C 1
ATOM 749 O O . LEU A 1 98 ? 7.119 -5.842 5.610 1.00 90.94 98 LEU A O 1
ATOM 753 N N . ASP A 1 99 ? 5.529 -7.403 5.888 1.00 92.69 99 ASP A N 1
ATOM 754 C CA . ASP A 1 99 ? 5.916 -8.078 4.659 1.00 92.69 99 ASP A CA 1
ATOM 755 C C . ASP A 1 99 ? 5.552 -7.177 3.456 1.00 92.69 99 ASP A C 1
ATOM 757 O O . ASP A 1 99 ? 4.500 -6.523 3.465 1.00 92.69 99 ASP A O 1
ATOM 761 N N . PRO A 1 100 ? 6.394 -7.114 2.406 1.00 95.12 100 PRO A N 1
ATOM 762 C CA . PRO A 1 100 ? 6.180 -6.172 1.309 1.00 95.12 100 PRO A CA 1
ATOM 763 C C . PRO A 1 100 ? 4.835 -6.347 0.597 1.00 95.12 100 PRO A C 1
ATOM 765 O O . PRO A 1 100 ? 4.288 -5.387 0.057 1.00 95.12 100 PRO A O 1
ATOM 768 N N . ARG A 1 101 ? 4.283 -7.565 0.588 1.00 94.75 101 ARG A N 1
ATOM 769 C CA . ARG A 1 101 ? 3.004 -7.831 -0.065 1.00 94.75 101 ARG A CA 1
ATOM 770 C C . ARG A 1 101 ? 1.855 -7.260 0.753 1.00 94.75 101 ARG A C 1
ATOM 772 O O . ARG A 1 101 ? 1.048 -6.536 0.186 1.00 94.75 101 ARG A O 1
ATOM 779 N N . SER A 1 102 ? 1.813 -7.480 2.063 1.00 91.94 102 SER A N 1
ATOM 780 C CA . SER A 1 102 ? 0.826 -6.834 2.936 1.00 91.94 102 SER A CA 1
ATOM 781 C C . SER A 1 102 ? 0.934 -5.316 2.884 1.00 91.94 102 SER A C 1
ATOM 783 O O . SER A 1 102 ? -0.093 -4.647 2.788 1.00 91.94 102 SER A O 1
ATOM 785 N N . TYR A 1 103 ? 2.154 -4.767 2.852 1.00 94.62 103 TYR A N 1
ATOM 786 C CA . TYR A 1 103 ? 2.340 -3.329 2.666 1.00 94.62 103 TYR A CA 1
ATOM 787 C C . TYR A 1 103 ? 1.683 -2.822 1.376 1.00 94.62 103 TYR A C 1
ATOM 789 O O . TYR A 1 103 ? 0.922 -1.862 1.429 1.00 94.62 103 TYR A O 1
ATOM 797 N N . LEU A 1 104 ? 1.896 -3.495 0.238 1.00 95.06 104 LEU A N 1
ATOM 798 C CA . LEU A 1 104 ? 1.263 -3.124 -1.032 1.00 95.06 104 LEU A CA 1
ATOM 799 C C . LEU A 1 104 ? -0.274 -3.094 -0.934 1.00 95.06 104 LEU A C 1
ATOM 801 O O . LEU A 1 104 ? -0.898 -2.151 -1.423 1.00 95.06 104 LEU A O 1
ATOM 805 N N . TYR A 1 105 ? -0.884 -4.112 -0.319 1.00 91.69 105 TYR A N 1
ATOM 806 C CA . TYR A 1 105 ? -2.345 -4.197 -0.192 1.00 91.69 105 TYR A CA 1
ATOM 807 C C . TYR A 1 105 ? -2.928 -3.162 0.776 1.00 91.69 105 TYR A C 1
ATOM 809 O O . TYR A 1 105 ? -4.060 -2.733 0.574 1.00 91.69 105 TYR A O 1
ATOM 817 N N . LEU A 1 106 ? -2.167 -2.723 1.781 1.00 90.12 106 LEU A N 1
ATOM 818 C CA . LEU A 1 106 ? -2.576 -1.624 2.658 1.00 90.12 106 LEU A CA 1
ATOM 819 C C . LEU A 1 106 ? -2.382 -0.261 1.985 1.00 90.12 106 LEU A C 1
ATOM 821 O O . LEU A 1 106 ? -3.310 0.536 1.944 1.00 90.12 106 LEU A O 1
ATOM 825 N N . ALA A 1 107 ? -1.208 -0.006 1.407 1.00 91.75 107 ALA A N 1
ATOM 826 C CA . ALA A 1 107 ? -0.838 1.306 0.879 1.00 91.75 107 ALA A CA 1
ATOM 827 C C . ALA A 1 107 ? -1.577 1.686 -0.417 1.00 91.75 107 ALA A C 1
ATOM 829 O O . ALA A 1 107 ? -1.817 2.864 -0.678 1.00 91.75 107 ALA A O 1
ATOM 830 N N . ALA A 1 108 ? -1.922 0.714 -1.267 1.00 91.88 108 ALA A N 1
ATOM 831 C CA . ALA A 1 108 ? -2.607 0.984 -2.531 1.00 91.88 108 ALA A CA 1
ATOM 832 C C . ALA A 1 108 ? -3.558 -0.152 -2.933 1.00 91.88 108 ALA A C 1
ATOM 834 O O . ALA A 1 108 ? -3.329 -0.813 -3.951 1.00 91.88 108 ALA A O 1
ATOM 835 N N . PRO A 1 109 ? -4.647 -0.383 -2.183 1.00 87.56 109 PRO A N 1
ATOM 836 C CA . PRO A 1 109 ? -5.548 -1.507 -2.429 1.00 87.56 109 PRO A CA 1
ATOM 837 C C . PRO A 1 109 ? -6.205 -1.484 -3.815 1.00 87.56 109 PRO A C 1
ATOM 839 O O . PRO A 1 109 ? -6.513 -2.536 -4.372 1.00 87.56 109 PRO A O 1
ATOM 842 N N . ASP A 1 110 ? -6.381 -0.300 -4.407 1.00 86.00 110 ASP A N 1
ATOM 843 C CA . ASP A 1 110 ? -6.893 -0.115 -5.768 1.00 86.00 110 ASP A CA 1
ATOM 844 C C . ASP A 1 110 ? -5.917 -0.606 -6.852 1.00 86.00 110 ASP A C 1
ATOM 846 O O . ASP A 1 110 ? -6.339 -1.020 -7.933 1.00 86.00 110 ASP A O 1
ATOM 850 N N . LEU A 1 111 ? -4.613 -0.583 -6.568 1.00 93.31 111 LEU A N 1
ATOM 851 C CA . LEU A 1 111 ? -3.545 -0.977 -7.493 1.00 93.31 111 LEU A CA 1
ATOM 852 C C . LEU A 1 111 ? -2.940 -2.342 -7.154 1.00 93.31 111 LEU A C 1
ATOM 854 O O . LEU A 1 111 ? -2.318 -2.967 -8.020 1.00 93.31 111 LEU A O 1
ATOM 858 N N . ALA A 1 112 ? -3.114 -2.795 -5.912 1.00 94.25 112 ALA A N 1
ATOM 859 C CA . ALA A 1 112 ? -2.425 -3.938 -5.339 1.00 94.25 112 ALA A CA 1
ATOM 860 C C . ALA A 1 112 ? -2.579 -5.223 -6.159 1.00 94.25 112 ALA A C 1
ATOM 862 O O . ALA A 1 112 ? -1.545 -5.810 -6.461 1.00 94.25 112 ALA A O 1
ATOM 863 N N . PRO A 1 113 ? -3.772 -5.644 -6.632 1.00 94.50 113 PRO A N 1
ATOM 864 C CA . PRO A 1 113 ? -3.888 -6.895 -7.388 1.00 94.50 113 PRO A CA 1
ATOM 865 C C . PRO A 1 113 ? -3.033 -6.911 -8.661 1.00 94.50 113 PRO A C 1
ATOM 867 O O . PRO A 1 113 ? -2.406 -7.916 -9.001 1.00 94.50 113 PRO A O 1
ATOM 870 N N . ARG A 1 114 ? -2.971 -5.775 -9.364 1.00 96.62 114 ARG A N 1
ATOM 871 C CA . ARG A 1 114 ? -2.206 -5.660 -10.605 1.00 96.62 114 ARG A CA 1
ATOM 872 C C . ARG A 1 114 ? -0.715 -5.495 -10.338 1.00 96.62 114 ARG A C 1
ATOM 874 O O . ARG A 1 114 ? 0.084 -6.133 -11.018 1.00 96.62 114 ARG A O 1
ATOM 881 N N . LEU A 1 115 ? -0.335 -4.684 -9.350 1.00 97.75 115 LEU A N 1
ATOM 882 C CA . LEU A 1 115 ? 1.064 -4.544 -8.938 1.00 97.75 115 LEU A CA 1
ATOM 883 C C . LEU A 1 115 ? 1.630 -5.848 -8.366 1.00 97.75 115 LEU A C 1
ATOM 885 O O . LEU A 1 115 ? 2.781 -6.165 -8.629 1.00 97.75 115 LEU A O 1
ATOM 889 N N . ASP A 1 116 ? 0.824 -6.636 -7.662 1.00 97.62 116 ASP A N 1
ATOM 890 C CA . ASP A 1 116 ? 1.194 -7.957 -7.158 1.00 97.62 116 ASP A CA 1
ATOM 891 C C . ASP A 1 116 ? 1.483 -8.931 -8.307 1.00 97.62 116 ASP A C 1
ATOM 893 O O . ASP A 1 116 ? 2.528 -9.581 -8.323 1.00 97.62 116 ASP A O 1
ATOM 897 N N . CYS A 1 117 ? 0.629 -8.949 -9.337 1.00 98.00 117 CYS A N 1
ATOM 898 C CA . CYS A 1 117 ? 0.908 -9.689 -10.569 1.00 98.00 117 CYS A CA 1
ATOM 899 C C . CYS A 1 117 ? 2.217 -9.226 -11.229 1.00 98.00 117 CYS A C 1
ATOM 901 O O . CYS A 1 117 ? 3.064 -10.053 -11.575 1.00 98.00 117 CYS A O 1
ATOM 903 N N . VAL A 1 118 ? 2.408 -7.908 -11.368 1.00 98.19 118 VAL A N 1
ATOM 904 C CA . VAL A 1 118 ? 3.622 -7.327 -11.959 1.00 98.19 118 VAL A CA 1
ATOM 905 C C . VAL A 1 118 ? 4.858 -7.758 -11.173 1.00 98.19 118 VAL A C 1
ATOM 907 O O . VAL A 1 118 ? 5.746 -8.370 -11.751 1.00 98.19 118 VAL A O 1
ATOM 910 N N . ILE A 1 119 ? 4.905 -7.523 -9.862 1.00 98.38 119 ILE A N 1
ATOM 911 C CA . ILE A 1 119 ? 6.041 -7.881 -8.996 1.00 98.38 119 ILE A CA 1
ATOM 912 C C . ILE A 1 119 ? 6.292 -9.395 -9.013 1.00 98.38 119 ILE A C 1
ATOM 914 O O . ILE A 1 119 ? 7.442 -9.839 -9.055 1.00 98.38 119 ILE A O 1
ATOM 918 N N . GLY A 1 120 ? 5.230 -10.201 -9.046 1.00 97.94 120 GLY A N 1
ATOM 919 C CA . GLY A 1 120 ? 5.326 -11.651 -9.184 1.00 97.94 120 GLY A CA 1
ATOM 920 C C . GLY A 1 120 ? 6.067 -12.083 -10.454 1.00 97.94 120 GLY A C 1
ATOM 921 O O . GLY A 1 120 ? 6.907 -12.979 -10.390 1.00 97.94 120 GLY A O 1
ATOM 922 N N . HIS A 1 121 ? 5.815 -11.428 -11.590 1.00 97.50 121 HIS A N 1
ATOM 923 C CA . HIS A 1 121 ? 6.523 -11.713 -12.841 1.00 97.50 121 HIS A CA 1
ATOM 924 C C . HIS A 1 121 ? 7.903 -11.050 -12.939 1.00 97.50 121 HIS A C 1
ATOM 926 O O . HIS A 1 121 ? 8.826 -11.647 -13.494 1.00 97.50 121 HIS A O 1
ATOM 932 N N . GLU A 1 122 ? 8.041 -9.827 -12.433 1.00 96.88 122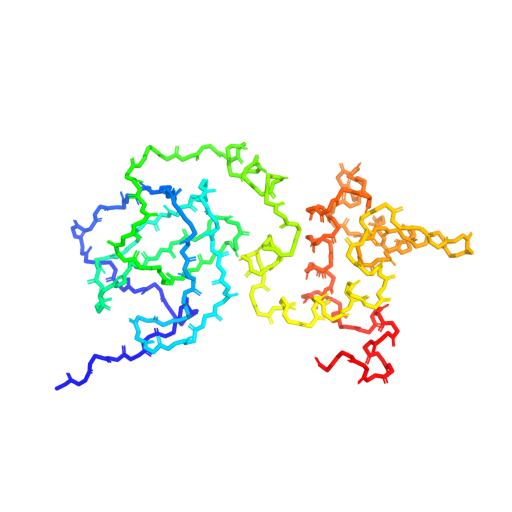 GLU A N 1
ATOM 933 C CA . GLU A 1 122 ? 9.255 -9.019 -12.551 1.00 96.88 122 GLU A CA 1
ATOM 934 C C . GLU A 1 122 ? 10.365 -9.543 -11.631 1.00 96.88 122 GLU A C 1
ATOM 936 O O . GLU A 1 122 ? 11.495 -9.771 -12.069 1.00 96.88 122 GLU A O 1
ATOM 941 N N . SER A 1 123 ? 10.051 -9.791 -10.356 1.00 97.81 123 SER A N 1
ATOM 942 C CA . SER A 1 123 ? 11.041 -10.242 -9.377 1.00 97.81 123 SER A CA 1
ATOM 943 C C . SER A 1 123 ? 10.736 -11.602 -8.757 1.00 97.81 123 SER A C 1
ATOM 945 O O . SER A 1 123 ? 11.668 -12.290 -8.340 1.00 97.81 123 SER A O 1
ATOM 947 N N . GLY A 1 124 ? 9.470 -12.028 -8.734 1.00 97.19 124 GLY A N 1
ATOM 948 C CA . GLY A 1 124 ? 9.035 -13.151 -7.902 1.00 97.19 124 GLY A CA 1
ATOM 949 C C . GLY A 1 124 ? 8.979 -12.778 -6.420 1.00 97.19 124 GLY A C 1
ATOM 950 O O . GLY A 1 124 ? 9.221 -13.634 -5.575 1.00 97.19 124 GLY A O 1
ATOM 951 N N . TRP A 1 125 ? 8.702 -11.504 -6.118 1.00 97.81 125 TRP A N 1
ATOM 952 C CA . TRP A 1 125 ? 8.714 -10.932 -4.766 1.00 97.81 125 TRP A CA 1
ATOM 953 C C . TRP A 1 125 ? 10.089 -10.931 -4.062 1.00 97.81 125 TRP A C 1
ATOM 955 O O . TRP A 1 125 ? 10.159 -10.746 -2.850 1.00 97.81 125 TRP A O 1
ATOM 965 N N . ASP A 1 126 ? 11.192 -11.064 -4.807 1.00 97.75 126 ASP A N 1
ATOM 966 C CA . ASP A 1 126 ? 12.556 -10.923 -4.277 1.00 97.75 126 ASP A CA 1
ATOM 967 C C . ASP A 1 126 ? 13.045 -9.461 -4.394 1.00 97.75 126 ASP A C 1
ATOM 969 O O . ASP A 1 126 ? 13.304 -8.983 -5.507 1.00 97.75 126 ASP A O 1
ATOM 973 N N . PRO A 1 127 ? 13.199 -8.722 -3.277 1.00 97.12 127 PRO A N 1
ATOM 974 C CA . PRO A 1 127 ? 13.633 -7.328 -3.310 1.00 97.12 127 PRO A CA 1
ATOM 975 C C . PRO A 1 127 ? 15.108 -7.164 -3.685 1.00 97.12 127 PRO A C 1
ATOM 977 O O . PRO A 1 127 ? 15.495 -6.078 -4.104 1.00 97.12 127 PRO A O 1
ATOM 980 N N . ALA A 1 128 ? 15.930 -8.212 -3.580 1.00 97.62 128 ALA A N 1
ATOM 981 C CA . ALA A 1 128 ? 17.339 -8.171 -3.968 1.00 97.62 128 ALA A CA 1
ATOM 982 C C . ALA A 1 128 ? 17.545 -8.423 -5.470 1.00 97.62 128 ALA A C 1
ATOM 984 O O . ALA A 1 128 ? 18.673 -8.358 -5.970 1.00 97.62 128 ALA A O 1
ATOM 985 N N . ARG A 1 129 ? 16.473 -8.716 -6.217 1.00 97.19 129 ARG A N 1
ATOM 986 C CA . ARG A 1 129 ? 16.594 -9.136 -7.608 1.00 97.19 129 ARG A CA 1
ATOM 987 C C . ARG A 1 129 ? 17.089 -8.012 -8.509 1.00 97.19 129 ARG A C 1
ATOM 989 O O . ARG A 1 129 ? 16.551 -6.904 -8.517 1.00 97.19 129 ARG A O 1
ATOM 996 N N . GLN A 1 130 ? 18.086 -8.330 -9.332 1.00 97.25 130 GLN A N 1
ATOM 997 C CA . GLN A 1 130 ? 18.639 -7.412 -10.320 1.00 97.25 130 GLN A CA 1
ATOM 998 C C . GLN A 1 130 ? 18.834 -8.093 -11.677 1.00 97.25 130 GLN A C 1
ATOM 1000 O O . GLN A 1 130 ? 19.425 -9.169 -11.775 1.00 97.25 130 GLN A O 1
ATOM 1005 N N . ASN A 1 131 ? 18.401 -7.429 -12.745 1.00 94.62 131 ASN A N 1
ATOM 1006 C CA . ASN A 1 131 ? 18.712 -7.828 -14.109 1.00 94.62 131 ASN A CA 1
ATOM 1007 C C . ASN A 1 131 ? 20.143 -7.403 -14.485 1.00 94.62 131 ASN A C 1
ATOM 1009 O O . ASN A 1 131 ? 20.484 -6.219 -14.454 1.00 94.62 131 ASN A O 1
ATOM 1013 N N . ALA A 1 132 ? 20.986 -8.354 -14.895 1.00 91.94 132 ALA A N 1
ATOM 1014 C CA . ALA A 1 132 ? 22.389 -8.082 -15.220 1.00 91.94 132 ALA A CA 1
ATOM 1015 C C . ALA A 1 132 ? 22.585 -7.182 -16.457 1.00 91.94 132 ALA A C 1
ATOM 1017 O O . ALA A 1 132 ? 23.560 -6.434 -16.515 1.00 91.94 132 ALA A O 1
ATOM 1018 N N . SER A 1 133 ? 21.667 -7.238 -17.428 1.00 92.19 133 SER A N 1
ATOM 1019 C CA . SER A 1 133 ? 21.764 -6.492 -18.686 1.00 92.19 133 SER A CA 1
ATOM 1020 C C . SER A 1 133 ? 21.218 -5.072 -18.553 1.00 92.19 133 SER A C 1
ATOM 1022 O O . SER A 1 133 ? 21.914 -4.114 -18.874 1.00 92.19 133 SER A O 1
ATOM 1024 N N . SER A 1 134 ? 19.974 -4.915 -18.090 1.00 92.62 134 SER A N 1
ATOM 1025 C CA . SER A 1 134 ? 19.300 -3.609 -18.007 1.00 92.62 134 SER A CA 1
ATOM 1026 C C . SER A 1 134 ? 19.565 -2.863 -16.700 1.00 92.62 134 SER A C 1
ATOM 1028 O O . SER A 1 134 ? 19.213 -1.690 -16.584 1.00 92.62 134 SER A O 1
ATOM 1030 N N . ARG A 1 135 ? 20.159 -3.539 -15.704 1.00 96.00 135 ARG A N 1
ATOM 1031 C CA . ARG A 1 135 ? 20.298 -3.059 -14.319 1.00 96.00 135 ARG A CA 1
ATOM 1032 C C . ARG A 1 135 ? 18.966 -2.767 -13.625 1.00 96.00 135 ARG A C 1
ATOM 1034 O O . ARG A 1 135 ? 18.974 -2.111 -12.588 1.00 96.00 135 ARG A O 1
ATOM 1041 N N . ALA A 1 136 ? 17.856 -3.270 -14.168 1.00 96.50 136 ALA A N 1
ATOM 1042 C CA . ALA A 1 136 ? 16.564 -3.238 -13.501 1.00 96.50 136 ALA A CA 1
ATOM 1043 C C . ALA A 1 136 ? 16.665 -3.874 -12.109 1.00 96.50 136 ALA A C 1
ATOM 1045 O O . ALA A 1 136 ? 17.288 -4.928 -11.975 1.00 96.50 136 ALA A O 1
ATOM 1046 N N . ALA A 1 137 ? 16.123 -3.216 -11.084 1.00 98.00 137 ALA A N 1
ATOM 1047 C CA . ALA A 1 137 ? 16.357 -3.581 -9.691 1.00 98.00 137 ALA A CA 1
ATOM 1048 C C . ALA A 1 137 ? 15.081 -3.570 -8.841 1.00 98.00 137 ALA A C 1
ATOM 1050 O O . ALA A 1 137 ? 14.160 -2.775 -9.061 1.00 98.00 137 ALA A O 1
ATOM 1051 N N . GLY A 1 138 ? 15.079 -4.444 -7.836 1.00 97.94 138 GLY A N 1
ATOM 1052 C CA . GLY A 1 138 ? 14.047 -4.528 -6.815 1.00 97.94 138 GLY A CA 1
ATOM 1053 C C . GLY A 1 138 ? 12.741 -5.145 -7.295 1.00 97.94 138 GLY A C 1
ATOM 1054 O O . GLY A 1 138 ? 12.664 -5.751 -8.367 1.00 97.94 138 GLY A O 1
ATOM 1055 N N . LEU A 1 139 ? 11.702 -4.986 -6.476 1.00 98.38 139 LEU A N 1
ATOM 1056 C CA . LEU A 1 139 ? 10.424 -5.680 -6.635 1.00 98.38 139 LEU A CA 1
ATOM 1057 C C . LEU A 1 139 ? 9.766 -5.430 -7.998 1.00 98.38 139 LEU A C 1
ATOM 1059 O O . LEU A 1 139 ? 9.419 -6.381 -8.690 1.00 98.38 139 LEU A O 1
ATOM 1063 N N . ALA A 1 140 ? 9.653 -4.171 -8.412 1.00 97.81 140 ALA A N 1
ATOM 1064 C CA . ALA A 1 140 ? 9.033 -3.779 -9.676 1.00 97.81 140 ALA A CA 1
ATOM 1065 C C . ALA A 1 140 ? 10.037 -3.626 -10.839 1.00 97.81 140 ALA A C 1
ATOM 1067 O O . ALA A 1 140 ? 9.693 -3.015 -11.851 1.00 97.81 140 ALA A O 1
ATOM 1068 N N . GLN A 1 141 ? 11.270 -4.137 -10.683 1.00 97.75 141 GLN A N 1
ATOM 1069 C CA . GLN A 1 141 ? 12.340 -4.121 -11.694 1.00 97.75 141 GLN A CA 1
ATOM 1070 C C . GLN A 1 141 ? 12.548 -2.742 -12.351 1.00 97.75 141 GLN A C 1
ATOM 1072 O O . GLN A 1 141 ? 12.569 -2.580 -13.573 1.00 97.75 141 GLN A O 1
ATOM 1077 N N . PHE A 1 142 ? 12.764 -1.715 -11.529 1.00 97.56 142 PHE A N 1
ATOM 1078 C CA . PHE A 1 142 ? 13.037 -0.367 -12.022 1.00 97.56 142 PHE A CA 1
ATOM 1079 C C . PHE A 1 142 ? 14.411 -0.280 -12.688 1.00 97.56 142 PHE A C 1
ATOM 1081 O O . PHE A 1 142 ? 15.434 -0.502 -12.039 1.00 97.56 142 PHE A O 1
ATOM 1088 N N . VAL A 1 143 ? 14.459 0.108 -13.966 1.00 96.12 143 VAL A N 1
ATOM 1089 C CA . VAL A 1 143 ? 15.720 0.507 -14.615 1.00 96.12 143 VAL A CA 1
ATOM 1090 C C . VAL A 1 143 ? 16.247 1.825 -14.018 1.00 96.12 143 VAL A C 1
ATOM 1092 O O . VAL A 1 143 ? 15.438 2.664 -13.608 1.00 96.12 143 VAL A O 1
ATOM 1095 N N . PRO A 1 144 ? 17.577 2.065 -13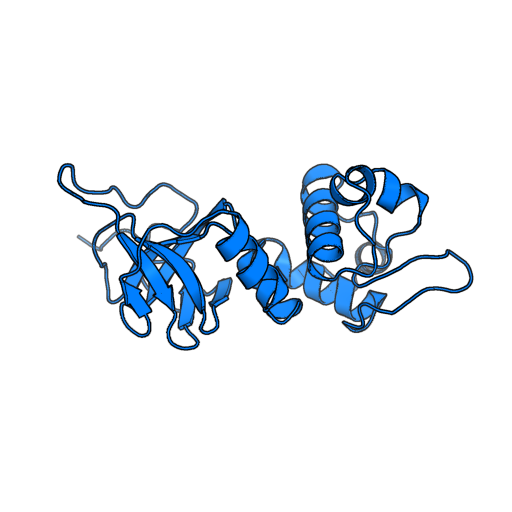.993 1.00 96.38 144 PRO A N 1
ATOM 1096 C CA . PRO A 1 144 ? 18.162 3.188 -13.250 1.00 96.38 144 PRO A CA 1
ATOM 1097 C C . PRO A 1 144 ? 17.625 4.575 -13.628 1.00 96.38 144 PRO A C 1
ATOM 1099 O O . PRO A 1 144 ? 17.398 5.408 -12.754 1.00 96.38 144 PRO A O 1
ATOM 1102 N N . SER A 1 145 ? 17.394 4.828 -14.919 1.00 95.12 145 SER A N 1
ATOM 1103 C CA . SER A 1 145 ? 16.868 6.114 -15.397 1.00 95.12 145 SER A CA 1
ATOM 1104 C C . SER A 1 145 ? 15.431 6.361 -14.940 1.00 95.12 145 SER A C 1
ATOM 1106 O O . SER A 1 145 ? 15.098 7.475 -14.541 1.00 95.12 145 SER A O 1
ATOM 1108 N N . THR A 1 146 ? 14.589 5.326 -14.962 1.00 95.81 146 THR A N 1
ATOM 1109 C CA . THR A 1 146 ? 13.211 5.407 -14.473 1.00 95.81 146 THR A CA 1
ATOM 1110 C C . THR A 1 146 ? 13.189 5.581 -12.959 1.00 95.81 146 THR A C 1
ATOM 1112 O O . THR A 1 146 ? 12.467 6.450 -12.480 1.00 95.81 146 THR A O 1
ATOM 1115 N N . TRP A 1 147 ? 14.020 4.834 -12.216 1.00 97.69 147 TRP A N 1
ATOM 1116 C CA . TRP A 1 147 ? 14.155 4.990 -10.762 1.00 97.69 147 TRP A CA 1
ATOM 1117 C C . TRP A 1 147 ? 14.526 6.422 -10.377 1.00 97.69 147 TRP A C 1
ATOM 1119 O O . TRP A 1 147 ? 13.844 7.045 -9.575 1.00 97.69 147 TRP A O 1
ATOM 1129 N N . ALA A 1 148 ? 15.556 6.989 -11.007 1.00 97.44 148 ALA A N 1
ATOM 1130 C CA . ALA A 1 148 ? 16.011 8.348 -10.715 1.00 97.44 148 ALA A CA 1
ATOM 1131 C C . ALA A 1 148 ? 14.935 9.428 -10.962 1.00 97.44 148 ALA A C 1
ATOM 1133 O O . ALA A 1 148 ? 15.031 10.538 -10.436 1.00 97.44 148 ALA A O 1
ATOM 1134 N N . ALA A 1 149 ? 13.906 9.127 -11.761 1.00 96.44 149 ALA A N 1
ATOM 1135 C CA . ALA A 1 149 ? 12.796 10.037 -12.014 1.00 96.44 149 ALA A CA 1
ATOM 1136 C C . ALA A 1 149 ? 11.676 9.959 -10.957 1.00 96.44 149 ALA A C 1
ATOM 1138 O O . ALA A 1 149 ? 10.883 10.908 -10.869 1.00 96.44 149 ALA A O 1
ATOM 1139 N N . THR A 1 150 ? 11.606 8.880 -10.168 1.00 97.75 150 THR A N 1
ATOM 1140 C CA . THR A 1 150 ? 10.585 8.700 -9.124 1.00 97.75 150 THR A CA 1
ATOM 1141 C C . THR A 1 150 ? 10.855 9.612 -7.921 1.00 97.75 150 THR A C 1
ATOM 1143 O O . THR A 1 150 ? 11.991 10.055 -7.718 1.00 97.75 150 THR A O 1
ATOM 1146 N N . PRO A 1 151 ? 9.834 9.935 -7.105 1.00 97.88 151 PRO A N 1
ATOM 1147 C CA . PRO A 1 151 ? 10.036 10.656 -5.849 1.00 97.88 151 PRO A CA 1
ATOM 1148 C C . PRO A 1 151 ? 11.064 9.977 -4.935 1.00 97.88 151 PRO A C 1
ATOM 1150 O O . PRO A 1 151 ? 11.930 10.651 -4.389 1.00 97.88 151 PRO A O 1
ATOM 1153 N N . GLN A 1 152 ? 11.020 8.649 -4.837 1.00 97.75 152 GLN A N 1
ATOM 1154 C CA . GLN A 1 152 ? 11.892 7.839 -3.987 1.00 97.75 152 GLN A CA 1
ATOM 1155 C C . GLN A 1 152 ? 13.340 7.874 -4.483 1.00 97.75 152 GLN A C 1
ATOM 1157 O O . GLN A 1 152 ? 14.258 8.114 -3.700 1.00 97.75 152 GLN A O 1
ATOM 1162 N N . GLY A 1 153 ? 13.554 7.750 -5.798 1.00 97.31 153 GLY A N 1
ATOM 1163 C CA . GLY A 1 153 ? 14.886 7.897 -6.382 1.00 97.31 153 GLY A CA 1
ATOM 1164 C C . GLY A 1 153 ? 15.463 9.301 -6.190 1.00 97.31 153 GLY A C 1
ATOM 1165 O O . GLY A 1 153 ? 16.648 9.442 -5.899 1.00 97.31 153 GLY A O 1
ATOM 1166 N N . LYS A 1 154 ? 14.629 10.347 -6.262 1.00 97.94 154 LYS A N 1
ATOM 1167 C CA . LYS A 1 154 ? 15.043 11.737 -5.981 1.00 97.94 154 LYS A CA 1
ATOM 1168 C C . LYS A 1 154 ? 15.379 11.990 -4.513 1.00 97.94 154 LYS A C 1
ATOM 1170 O O . LYS A 1 154 ? 16.179 12.876 -4.231 1.00 97.94 154 LYS A O 1
ATOM 1175 N N . GLN A 1 155 ? 14.787 11.227 -3.598 1.00 97.25 155 GLN A N 1
ATOM 1176 C CA . GLN A 1 155 ? 15.124 11.251 -2.173 1.00 97.25 155 GLN A CA 1
ATOM 1177 C C . GLN A 1 155 ? 16.418 10.479 -1.860 1.00 97.25 155 GLN A C 1
ATOM 1179 O O . GLN A 1 155 ? 16.897 10.535 -0.732 1.00 97.25 155 GLN A O 1
ATOM 1184 N N . GLY A 1 156 ? 17.007 9.792 -2.846 1.00 97.06 156 GLY A N 1
ATOM 1185 C CA . GLY A 1 156 ? 18.227 9.005 -2.665 1.00 97.06 156 GLY A CA 1
ATOM 1186 C C . GLY A 1 156 ? 17.992 7.622 -2.058 1.00 97.06 156 GLY A C 1
ATOM 1187 O O . GLY A 1 156 ? 18.957 6.984 -1.646 1.00 97.06 156 GLY A O 1
ATOM 1188 N N . LEU A 1 157 ? 16.739 7.155 -2.015 1.00 97.12 157 LEU A N 1
ATOM 1189 C CA . LEU A 1 157 ? 16.400 5.819 -1.529 1.00 97.12 157 LEU A CA 1
ATOM 1190 C C . LEU A 1 157 ? 16.887 4.739 -2.502 1.00 97.12 157 LEU A C 1
ATOM 1192 O O . LEU A 1 157 ? 17.022 4.961 -3.715 1.00 97.12 157 LEU A O 1
ATOM 1196 N N . SER A 1 158 ? 17.135 3.547 -1.966 1.00 97.38 158 SER A N 1
ATOM 1197 C CA . SER A 1 158 ? 17.574 2.404 -2.760 1.00 97.38 158 SER A CA 1
ATOM 1198 C C . SER A 1 158 ? 16.397 1.727 -3.475 1.00 97.38 158 SER A C 1
ATOM 1200 O O . SER A 1 158 ? 15.381 1.453 -2.839 1.00 97.38 158 SER A O 1
ATOM 1202 N N . PRO A 1 159 ? 16.525 1.329 -4.759 1.00 97.75 159 PRO A N 1
ATOM 1203 C CA . PRO A 1 159 ? 15.513 0.494 -5.409 1.00 97.75 159 PRO A CA 1
ATOM 1204 C C . PRO A 1 159 ? 15.422 -0.908 -4.788 1.00 97.75 159 PRO A C 1
ATOM 1206 O O . PRO A 1 159 ? 14.478 -1.633 -5.080 1.00 97.75 159 PRO A O 1
ATOM 1209 N N . PHE A 1 160 ? 16.383 -1.312 -3.953 1.00 98.00 160 PHE A N 1
ATOM 1210 C CA . PHE A 1 160 ? 16.346 -2.582 -3.224 1.00 98.00 160 PHE A CA 1
ATOM 1211 C C . PHE A 1 160 ? 15.605 -2.480 -1.881 1.00 98.00 160 PHE A C 1
ATOM 1213 O O . PHE A 1 160 ? 15.377 -3.502 -1.240 1.00 98.00 160 PHE A O 1
ATOM 1220 N N . GLU A 1 161 ? 15.218 -1.274 -1.447 1.00 97.31 161 GLU A N 1
ATOM 1221 C CA . GLU A 1 161 ? 14.339 -1.092 -0.290 1.00 97.31 161 GLU A CA 1
ATOM 1222 C C . GLU A 1 161 ? 12.892 -1.420 -0.701 1.00 97.31 161 GLU A C 1
ATOM 1224 O O . GLU A 1 161 ? 12.344 -0.741 -1.575 1.00 97.31 161 GLU A O 1
ATOM 1229 N N . PRO A 1 162 ? 12.250 -2.448 -0.110 1.00 97.31 162 PRO A N 1
ATOM 1230 C CA . PRO A 1 162 ? 10.952 -2.940 -0.575 1.00 97.31 162 PRO A CA 1
ATOM 1231 C C . PRO A 1 162 ? 9.851 -1.876 -0.563 1.00 97.31 162 PRO A C 1
ATOM 1233 O O . PRO A 1 162 ? 9.154 -1.714 -1.562 1.00 97.31 162 PRO A O 1
ATOM 1236 N N . VAL A 1 163 ? 9.736 -1.132 0.542 1.00 97.12 163 VAL A N 1
ATOM 1237 C CA . VAL A 1 163 ? 8.741 -0.063 0.728 1.00 97.12 163 VAL A CA 1
ATOM 1238 C C . VAL A 1 163 ? 8.942 1.036 -0.314 1.00 97.12 163 VAL A C 1
ATOM 1240 O O . VAL A 1 163 ? 8.030 1.328 -1.081 1.00 97.12 163 VAL A O 1
ATOM 1243 N N . ALA A 1 164 ? 10.168 1.552 -0.450 1.00 97.38 164 ALA A N 1
ATOM 1244 C CA . ALA A 1 164 ? 10.484 2.579 -1.439 1.00 97.38 164 ALA A CA 1
ATOM 1245 C C . ALA A 1 164 ? 10.228 2.106 -2.882 1.00 97.38 164 ALA A C 1
ATOM 1247 O O . ALA A 1 164 ? 9.761 2.876 -3.723 1.00 97.38 164 ALA A O 1
ATOM 1248 N N . ASN A 1 165 ? 10.523 0.839 -3.191 1.00 98.50 165 ASN A N 1
ATOM 1249 C CA . ASN A 1 165 ? 10.261 0.270 -4.511 1.00 98.50 165 ASN A CA 1
ATOM 1250 C C . ASN A 1 165 ? 8.755 0.170 -4.803 1.00 98.50 165 ASN A C 1
ATOM 1252 O O . ASN A 1 165 ? 8.318 0.539 -5.895 1.00 98.50 165 ASN A O 1
ATOM 1256 N N . ILE A 1 166 ? 7.962 -0.264 -3.818 1.00 98.31 166 ILE A N 1
ATOM 1257 C CA . ILE A 1 166 ? 6.499 -0.318 -3.909 1.00 98.31 166 ILE A CA 1
ATOM 1258 C C . ILE A 1 166 ? 5.916 1.087 -4.075 1.00 98.31 166 ILE A C 1
ATOM 1260 O O . ILE A 1 166 ? 5.138 1.300 -5.004 1.00 98.31 166 ILE A O 1
ATOM 1264 N N . ASP A 1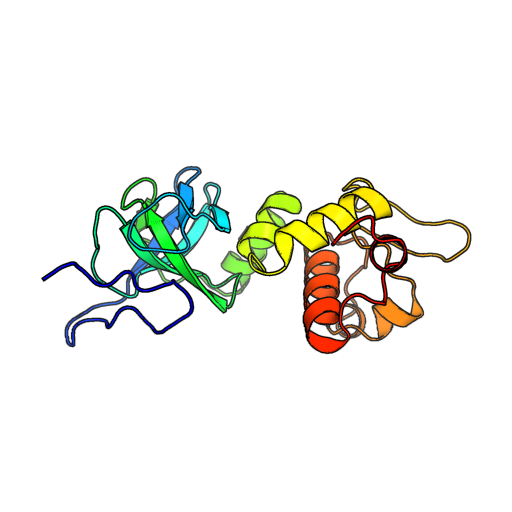 167 ? 6.346 2.065 -3.280 1.00 97.69 167 ASP A N 1
ATOM 1265 C CA . ASP A 1 167 ? 5.864 3.447 -3.390 1.00 97.69 167 ASP A CA 1
ATOM 1266 C C . ASP A 1 167 ? 6.189 4.071 -4.745 1.00 97.69 167 ASP A C 1
ATOM 1268 O O . ASP A 1 167 ? 5.376 4.787 -5.337 1.00 97.69 167 ASP A O 1
ATOM 1272 N N . ALA A 1 168 ? 7.374 3.773 -5.278 1.00 98.06 168 ALA A N 1
ATOM 1273 C CA . ALA A 1 168 ? 7.758 4.182 -6.617 1.00 98.06 168 ALA A CA 1
ATOM 1274 C C . ALA A 1 168 ? 6.862 3.537 -7.684 1.00 98.06 168 ALA A C 1
ATOM 1276 O O . ALA A 1 168 ? 6.475 4.212 -8.642 1.00 98.06 168 ALA A O 1
ATOM 1277 N N . ALA A 1 169 ? 6.509 2.257 -7.531 1.00 98.12 169 ALA A N 1
ATOM 1278 C CA . ALA A 1 169 ? 5.617 1.547 -8.446 1.00 98.12 169 ALA A CA 1
ATOM 1279 C C . ALA A 1 169 ? 4.183 2.093 -8.384 1.00 98.12 169 ALA A C 1
ATOM 1281 O O . ALA A 1 169 ? 3.584 2.344 -9.432 1.00 98.12 169 ALA A O 1
ATOM 1282 N N . ILE A 1 170 ? 3.669 2.365 -7.181 1.00 97.31 170 ILE A N 1
ATOM 1283 C CA . ILE A 1 170 ? 2.379 3.029 -6.946 1.00 97.31 170 ILE A CA 1
ATOM 1284 C C . ILE A 1 170 ? 2.366 4.395 -7.634 1.00 97.31 170 ILE A C 1
ATOM 1286 O O . ILE A 1 170 ? 1.481 4.679 -8.445 1.00 97.31 170 ILE A O 1
ATOM 1290 N N . TRP A 1 171 ? 3.375 5.231 -7.376 1.00 96.81 171 TRP A N 1
ATOM 1291 C CA . TRP A 1 171 ? 3.492 6.548 -7.999 1.00 96.81 171 TRP A CA 1
ATOM 1292 C C . TRP A 1 171 ? 3.541 6.458 -9.528 1.00 96.81 171 TRP A C 1
ATOM 1294 O O . TRP A 1 171 ? 2.860 7.219 -10.223 1.00 96.81 171 TRP A O 1
ATOM 1304 N N . LEU A 1 172 ? 4.324 5.523 -10.069 1.00 97.06 172 LEU A N 1
ATOM 1305 C CA . LEU A 1 172 ? 4.474 5.354 -11.509 1.00 97.06 172 LEU A CA 1
ATOM 1306 C C . LEU A 1 172 ? 3.156 4.907 -12.152 1.00 97.06 172 LEU A C 1
ATOM 1308 O O . LEU A 1 172 ? 2.749 5.495 -13.153 1.00 97.06 172 LEU A O 1
ATOM 1312 N N . ALA A 1 173 ? 2.448 3.951 -11.545 1.00 96.69 173 ALA A N 1
ATOM 1313 C CA . ALA A 1 173 ? 1.141 3.500 -12.012 1.00 96.69 173 ALA A CA 1
ATOM 1314 C C . ALA A 1 173 ? 0.105 4.637 -11.993 1.00 96.69 173 ALA A C 1
ATOM 1316 O O . ALA A 1 173 ? -0.579 4.855 -12.995 1.00 96.69 173 ALA A O 1
ATOM 1317 N N . ARG A 1 174 ? 0.036 5.425 -10.907 1.00 94.69 174 ARG A N 1
ATOM 1318 C CA . ARG A 1 174 ? -0.900 6.563 -10.792 1.00 94.69 174 ARG A CA 1
ATOM 1319 C C . ARG A 1 174 ? -0.596 7.691 -11.784 1.00 94.69 174 ARG A C 1
ATOM 1321 O O . ARG A 1 174 ? -1.520 8.323 -12.285 1.00 94.69 174 ARG A O 1
ATOM 1328 N N . THR A 1 175 ? 0.679 7.971 -12.067 1.00 95.62 175 THR A N 1
ATOM 1329 C CA . THR A 1 175 ? 1.076 9.174 -12.830 1.00 95.62 175 THR A CA 1
ATOM 1330 C C . THR A 1 175 ? 1.427 8.922 -14.292 1.00 95.62 175 THR A C 1
ATOM 1332 O O . THR A 1 175 ? 1.318 9.835 -15.114 1.00 95.62 175 THR A O 1
ATOM 1335 N N . LYS A 1 176 ? 1.886 7.715 -14.630 1.00 93.88 176 LYS A N 1
ATOM 1336 C CA . LYS A 1 176 ? 2.332 7.323 -15.977 1.00 93.88 176 LYS A CA 1
ATOM 1337 C C . LYS A 1 176 ? 1.539 6.151 -16.549 1.00 93.88 176 LYS A C 1
ATOM 1339 O O . LYS A 1 176 ? 1.727 5.823 -17.719 1.00 93.88 176 LYS A O 1
ATOM 1344 N N . GLY A 1 177 ? 0.652 5.547 -15.761 1.00 93.38 177 GLY A N 1
ATOM 1345 C CA . GLY A 1 177 ? -0.076 4.349 -16.149 1.00 93.38 177 GLY A CA 1
ATOM 1346 C C . GLY A 1 177 ? 0.814 3.106 -16.171 1.00 93.38 177 GLY A C 1
ATOM 1347 O O . GLY A 1 177 ? 1.929 3.084 -15.655 1.00 93.38 177 GLY A O 1
ATOM 1348 N N . TRP A 1 178 ? 0.304 2.046 -16.793 1.00 94.94 178 TRP A N 1
ATOM 1349 C CA . TRP A 1 178 ? 0.864 0.697 -16.672 1.00 94.94 178 TRP A CA 1
ATOM 1350 C C . TRP A 1 178 ? 1.852 0.297 -17.773 1.00 94.94 178 TRP A C 1
ATOM 1352 O O . TRP A 1 178 ? 2.428 -0.786 -17.725 1.00 94.94 178 TRP A O 1
ATOM 1362 N N . THR A 1 179 ? 2.074 1.150 -18.774 1.00 90.12 179 THR A N 1
ATOM 1363 C CA . THR A 1 179 ? 2.860 0.804 -19.975 1.00 90.12 179 THR A CA 1
ATOM 1364 C C . THR A 1 179 ? 4.362 0.664 -19.719 1.00 90.12 179 THR A C 1
ATOM 1366 O O . THR A 1 179 ? 5.111 0.349 -20.639 1.00 90.12 179 THR A O 1
ATOM 1369 N N . GLN A 1 180 ? 4.818 0.930 -18.494 1.00 89.75 180 GLN A N 1
ATOM 1370 C CA . GLN A 1 180 ? 6.219 0.797 -18.094 1.00 89.75 180 GLN A CA 1
ATOM 1371 C C . GLN A 1 180 ? 6.633 -0.670 -17.924 1.00 89.75 180 GLN A C 1
ATOM 1373 O O . GLN A 1 180 ? 7.803 -0.999 -18.105 1.00 89.75 180 GLN A O 1
ATOM 1378 N N . TRP A 1 181 ? 5.673 -1.554 -17.638 1.00 93.19 181 TRP A N 1
ATOM 1379 C CA . TRP A 1 181 ? 5.924 -2.972 -17.401 1.00 93.19 181 TRP A CA 1
ATOM 1380 C C . TRP A 1 181 ? 5.539 -3.805 -18.620 1.00 93.19 181 TRP A C 1
ATOM 1382 O O . TRP A 1 181 ? 4.387 -3.812 -19.060 1.00 93.19 181 TRP A O 1
ATOM 1392 N N . GLN A 1 182 ? 6.506 -4.546 -19.163 1.00 92.38 182 GLN A N 1
ATOM 1393 C CA . GLN A 1 182 ? 6.288 -5.365 -20.362 1.00 92.38 182 GLN A CA 1
ATOM 1394 C C . GLN A 1 182 ? 5.260 -6.472 -20.120 1.00 92.38 182 GLN A C 1
ATOM 1396 O O . GLN A 1 182 ? 4.494 -6.803 -21.020 1.00 92.38 182 GLN A O 1
ATOM 1401 N N . VAL A 1 183 ? 5.182 -6.994 -18.895 1.00 94.19 183 VAL A N 1
ATOM 1402 C CA . VAL A 1 183 ? 4.198 -8.015 -18.503 1.00 94.19 183 VAL A CA 1
ATOM 1403 C C . VAL A 1 183 ? 2.756 -7.512 -18.621 1.00 94.19 183 VAL A C 1
ATOM 1405 O O . VAL A 1 183 ? 1.858 -8.280 -18.963 1.00 94.19 183 VAL A O 1
ATOM 1408 N N . VAL A 1 184 ? 2.533 -6.207 -18.430 1.00 94.06 184 VAL A N 1
ATOM 1409 C CA . VAL A 1 184 ? 1.232 -5.577 -18.677 1.00 94.06 184 VAL A CA 1
ATOM 1410 C C . VAL A 1 184 ? 0.963 -5.466 -20.175 1.00 94.06 184 VAL A C 1
ATOM 1412 O O . VAL A 1 184 ? -0.114 -5.843 -20.628 1.00 94.06 184 VAL A O 1
ATOM 1415 N N . LEU A 1 185 ? 1.937 -4.988 -20.955 1.00 93.62 185 LEU A N 1
ATOM 1416 C CA . LEU A 1 185 ? 1.791 -4.861 -22.412 1.00 93.62 185 LEU A CA 1
ATOM 1417 C C . LEU A 1 185 ? 1.564 -6.217 -23.097 1.00 93.62 185 LEU A C 1
ATOM 1419 O O . LEU A 1 185 ? 0.853 -6.292 -24.095 1.00 93.62 185 LEU A O 1
ATOM 1423 N N . ALA A 1 186 ? 2.126 -7.285 -22.534 1.00 94.00 186 ALA A N 1
ATOM 1424 C CA . ALA A 1 186 ? 1.919 -8.660 -22.971 1.00 94.00 186 ALA A CA 1
ATOM 1425 C C . ALA A 1 186 ? 0.560 -9.251 -22.542 1.00 94.00 186 ALA A C 1
ATOM 1427 O O . ALA A 1 186 ? 0.254 -10.384 -22.906 1.00 94.00 186 ALA A O 1
ATOM 1428 N N . GLY A 1 187 ? -0.250 -8.519 -21.769 1.00 93.62 187 GLY A N 1
ATOM 1429 C CA . GLY A 1 187 ? -1.564 -8.966 -21.302 1.00 93.62 187 GLY A CA 1
ATOM 1430 C C . GLY A 1 187 ? -1.529 -9.996 -20.169 1.00 93.62 187 GLY A C 1
ATOM 1431 O O . GLY A 1 187 ? -2.545 -10.634 -19.913 1.00 93.62 187 GLY A O 1
ATOM 1432 N N . LEU A 1 188 ? -0.388 -10.172 -19.490 1.00 95.00 188 LEU A N 1
ATOM 1433 C CA . LEU A 1 188 ? -0.248 -11.132 -18.384 1.00 95.00 188 LEU A CA 1
ATOM 1434 C C . LEU A 1 188 ? -0.824 -10.592 -17.067 1.00 95.00 188 LEU A C 1
ATOM 1436 O O . LEU A 1 188 ? -1.311 -11.368 -16.251 1.00 95.00 188 LEU A O 1
ATOM 1440 N N . CYS A 1 189 ? -0.803 -9.268 -16.888 1.00 94.69 189 CYS A N 1
ATOM 1441 C CA . CYS A 1 189 ? -1.357 -8.575 -15.724 1.00 94.69 189 CYS A CA 1
ATOM 1442 C C . CYS A 1 189 ? -2.422 -7.553 -16.173 1.00 94.69 189 CYS A C 1
ATOM 1444 O O . CYS A 1 189 ? -2.057 -6.414 -16.518 1.00 94.69 189 CYS A O 1
ATOM 1446 N N . PRO A 1 190 ? -3.707 -7.963 -16.251 1.00 82.56 190 PRO A N 1
ATOM 1447 C CA . PRO A 1 190 ? -4.806 -7.126 -16.739 1.00 82.56 190 PRO A CA 1
ATOM 1448 C C . PRO A 1 190 ? -5.129 -5.934 -15.829 1.00 82.56 190 PRO A C 1
ATOM 1450 O O . PRO A 1 190 ? -4.822 -5.982 -14.619 1.00 82.56 190 PRO A O 1
#